Protein AF-A0A9W4TJZ9-F1 (afdb_monomer)

Solvent-accessible surface area (backbone atoms only — not comparable to full-atom values): 12471 Å² total; per-residue (Å²): 122,59,55,101,85,49,94,61,83,73,47,66,68,61,50,52,51,58,52,58,77,46,53,92,57,52,42,80,52,92,72,89,69,96,65,65,91,62,46,38,45,30,31,36,60,84,89,48,62,60,32,43,39,39,34,17,30,57,87,72,64,68,58,58,44,27,40,37,34,32,37,61,45,77,59,96,89,40,72,31,30,27,55,78,43,77,49,54,36,78,96,40,62,87,70,52,51,69,60,51,54,53,51,48,42,53,73,74,68,52,37,34,29,51,46,67,65,57,66,49,68,76,55,51,62,48,61,72,40,40,56,77,77,38,70,92,42,43,54,29,38,33,28,75,81,82,62,52,70,45,72,50,75,94,60,66,62,64,81,56,39,39,38,65,78,49,70,70,64,72,72,46,53,73,68,57,48,48,51,51,44,52,50,36,38,75,70,65,67,40,52,70,70,51,41,56,49,48,64,78,37,55,92,56,58,45,68,26,56,47,43,32,46,33,44,85

Structure (mmCIF, N/CA/C/O backbone):
data_AF-A0A9W4TJZ9-F1
#
_entry.id   AF-A0A9W4TJZ9-F1
#
loop_
_atom_site.group_PDB
_atom_site.id
_atom_site.type_symbol
_atom_site.label_atom_id
_atom_site.label_alt_id
_atom_site.label_comp_id
_atom_site.label_asym_id
_atom_site.label_entity_id
_atom_site.label_seq_id
_atom_site.pdbx_PDB_ins_code
_atom_site.Cartn_x
_atom_site.Cartn_y
_atom_site.Cartn_z
_atom_site.occupancy
_atom_site.B_iso_or_equiv
_atom_site.auth_seq_id
_atom_site.auth_comp_id
_atom_site.auth_asym_id
_atom_site.auth_atom_id
_atom_site.pdbx_PDB_model_num
ATOM 1 N N . MET A 1 1 ? 7.667 -2.080 7.116 1.00 29.62 1 MET A N 1
ATOM 2 C CA . MET A 1 1 ? 7.520 -1.660 8.528 1.00 29.62 1 MET A CA 1
ATOM 3 C C . MET A 1 1 ? 6.338 -2.443 9.058 1.00 29.62 1 MET A C 1
ATOM 5 O O . MET A 1 1 ? 5.301 -2.334 8.419 1.00 29.62 1 MET A O 1
ATOM 9 N N . PRO A 1 2 ? 6.507 -3.309 10.068 1.00 28.19 2 PRO A N 1
ATOM 10 C CA . PRO A 1 2 ? 5.465 -4.258 10.416 1.00 28.19 2 PRO A CA 1
ATOM 11 C C . PRO A 1 2 ? 4.399 -3.629 11.313 1.00 28.19 2 PRO A C 1
ATOM 13 O O . PRO A 1 2 ? 4.608 -2.597 11.953 1.00 28.19 2 PRO A O 1
ATOM 16 N N . ASN A 1 3 ? 3.251 -4.292 11.311 1.00 29.27 3 ASN A N 1
ATOM 17 C CA . ASN A 1 3 ? 2.106 -4.072 12.185 1.00 29.27 3 ASN A CA 1
ATOM 18 C C . ASN A 1 3 ? 2.490 -4.274 13.647 1.00 29.27 3 ASN A C 1
ATOM 20 O O . ASN A 1 3 ? 3.533 -4.861 13.929 1.00 29.27 3 ASN A O 1
ATOM 24 N N . LEU A 1 4 ? 1.563 -3.945 14.555 1.00 34.47 4 LEU A N 1
ATOM 25 C CA . LEU A 1 4 ? 1.613 -4.449 15.930 1.00 34.47 4 LEU A CA 1
ATOM 26 C C . LEU A 1 4 ? 1.879 -5.971 15.980 1.00 34.47 4 LEU A C 1
ATOM 28 O O . LEU A 1 4 ? 2.619 -6.401 16.852 1.00 34.47 4 LEU A O 1
ATOM 32 N N . PHE A 1 5 ? 1.397 -6.749 14.995 1.00 38.94 5 PHE A N 1
ATOM 33 C CA . PHE A 1 5 ? 1.784 -8.151 14.785 1.00 38.94 5 PHE A CA 1
ATOM 34 C C . PHE A 1 5 ? 1.842 -8.539 13.289 1.00 38.94 5 PHE A C 1
ATOM 36 O O . PHE A 1 5 ? 0.899 -9.115 12.743 1.00 38.94 5 PHE A O 1
ATOM 43 N N . SER A 1 6 ? 2.942 -8.234 12.588 1.00 38.44 6 SER A N 1
ATOM 44 C CA . SER A 1 6 ? 3.270 -8.900 11.310 1.00 38.44 6 SER A CA 1
ATOM 45 C C . SER A 1 6 ? 4.753 -9.282 11.233 1.00 38.44 6 SER A C 1
ATOM 47 O O . SER A 1 6 ? 5.600 -8.476 11.620 1.00 38.44 6 SER A O 1
ATOM 49 N N . PRO A 1 7 ? 5.091 -10.512 10.793 1.00 36.72 7 PRO A N 1
ATOM 50 C CA . PRO A 1 7 ? 6.274 -11.225 11.279 1.00 36.72 7 PRO A CA 1
ATOM 51 C C . PRO A 1 7 ? 7.557 -10.944 10.497 1.00 36.72 7 PRO A C 1
ATOM 53 O O . PRO A 1 7 ? 8.628 -11.377 10.915 1.00 36.72 7 PRO A O 1
ATOM 56 N N . GLU A 1 8 ? 7.505 -10.238 9.369 1.00 48.81 8 GLU A N 1
ATOM 57 C CA . GLU A 1 8 ? 8.676 -10.131 8.502 1.00 48.81 8 GLU A CA 1
ATOM 58 C C . GLU A 1 8 ? 9.251 -8.717 8.490 1.00 48.81 8 GLU A C 1
ATOM 60 O O . GLU A 1 8 ? 8.644 -7.750 8.019 1.00 48.81 8 GLU A O 1
ATOM 65 N N . LYS A 1 9 ? 10.489 -8.593 8.986 1.00 55.34 9 LYS A N 1
ATOM 66 C CA . LYS A 1 9 ? 11.328 -7.423 8.720 1.00 55.34 9 LYS A CA 1
ATOM 67 C C . LYS A 1 9 ? 11.434 -7.263 7.207 1.00 55.34 9 LYS A C 1
ATOM 69 O O . LYS A 1 9 ? 12.174 -7.990 6.550 1.00 55.34 9 LYS A O 1
ATOM 74 N N . PHE A 1 10 ? 10.706 -6.291 6.664 1.00 68.31 10 PHE A N 1
ATOM 75 C CA . PHE A 1 10 ? 10.817 -5.914 5.262 1.00 68.31 10 PHE A CA 1
ATOM 76 C C . PHE A 1 10 ? 12.275 -5.572 4.928 1.00 68.31 10 PHE A C 1
ATOM 78 O O . PHE A 1 10 ? 12.796 -4.535 5.344 1.00 68.31 10 PHE A O 1
ATOM 85 N N . SER A 1 11 ? 12.930 -6.458 4.182 1.00 80.94 11 SER A N 1
ATOM 86 C CA . SER A 1 11 ? 14.286 -6.266 3.686 1.00 80.94 11 SER A CA 1
ATOM 87 C C . SER A 1 11 ? 14.218 -5.682 2.281 1.00 80.94 11 SER A C 1
ATOM 89 O O . SER A 1 11 ? 13.863 -6.375 1.327 1.00 80.94 11 SER A O 1
ATOM 91 N N . VAL A 1 12 ? 14.580 -4.401 2.149 1.00 81.50 12 VAL A N 1
ATOM 92 C CA . VAL A 1 12 ? 14.678 -3.717 0.846 1.00 81.50 12 VAL A CA 1
ATOM 93 C C . VAL A 1 12 ? 15.623 -4.473 -0.087 1.00 81.50 12 VAL A C 1
ATOM 95 O O . VAL A 1 12 ? 15.327 -4.634 -1.266 1.00 81.50 12 VAL A O 1
ATOM 98 N N . TYR A 1 13 ? 16.737 -4.972 0.457 1.00 85.69 13 TYR A N 1
ATOM 99 C CA . TYR A 1 13 ? 17.709 -5.754 -0.297 1.00 85.69 13 TYR A CA 1
ATOM 100 C C . TYR A 1 13 ? 17.079 -7.034 -0.858 1.00 85.69 13 TYR A C 1
ATOM 102 O O . TYR A 1 13 ? 17.093 -7.242 -2.066 1.00 85.69 13 TYR A O 1
ATOM 110 N N . THR A 1 14 ? 16.448 -7.841 0.000 1.00 88.38 14 THR A N 1
ATOM 111 C CA . THR A 1 14 ? 15.799 -9.097 -0.410 1.00 88.38 14 THR A CA 1
ATOM 112 C C . THR A 1 14 ? 14.679 -8.847 -1.416 1.00 88.38 14 THR A C 1
ATOM 114 O O . THR A 1 14 ? 14.531 -9.604 -2.368 1.00 88.38 14 THR A O 1
ATOM 117 N N . PHE A 1 15 ? 13.917 -7.763 -1.250 1.00 90.06 15 PHE A N 1
ATOM 118 C CA . PHE A 1 15 ? 12.880 -7.396 -2.207 1.00 90.06 15 PHE A CA 1
ATOM 119 C C . PHE A 1 15 ? 13.460 -7.010 -3.576 1.00 90.06 15 PHE A C 1
ATOM 121 O O . PHE A 1 15 ? 12.939 -7.427 -4.602 1.00 90.06 15 PHE A O 1
ATOM 128 N N . PHE A 1 16 ? 14.564 -6.268 -3.629 1.00 91.12 16 PHE A N 1
ATOM 129 C CA . PHE A 1 16 ? 15.212 -5.971 -4.907 1.00 91.12 16 PHE A CA 1
ATOM 130 C C . PHE A 1 16 ? 15.869 -7.194 -5.558 1.00 91.12 16 PHE A C 1
ATOM 132 O O . PHE A 1 16 ? 15.877 -7.270 -6.784 1.00 91.12 16 PHE A O 1
ATOM 139 N N . GLU A 1 17 ? 16.360 -8.167 -4.788 1.00 92.25 17 GLU A N 1
ATOM 140 C CA . GLU A 1 17 ? 16.784 -9.463 -5.342 1.00 92.25 17 GLU A CA 1
ATOM 141 C C . GLU A 1 17 ? 15.602 -10.244 -5.941 1.00 92.25 17 GLU A C 1
ATOM 143 O O . GLU A 1 17 ? 15.722 -10.789 -7.035 1.00 92.25 17 GLU A O 1
ATOM 148 N N . GLU A 1 18 ? 14.430 -10.227 -5.294 1.00 93.06 18 GLU A N 1
ATOM 149 C CA . GLU A 1 18 ? 13.185 -10.806 -5.832 1.00 93.06 18 GLU A CA 1
ATOM 150 C C . GLU A 1 18 ? 12.801 -10.173 -7.185 1.00 93.06 18 GLU A C 1
ATOM 152 O O . GLU A 1 18 ? 12.455 -10.885 -8.131 1.00 93.06 18 GLU A O 1
ATOM 157 N N . ILE A 1 19 ? 12.924 -8.846 -7.318 1.00 93.50 19 ILE A N 1
ATOM 158 C CA . ILE A 1 19 ? 12.687 -8.136 -8.587 1.00 93.50 19 ILE A CA 1
ATOM 159 C C . ILE A 1 19 ? 13.705 -8.558 -9.654 1.00 93.50 19 ILE A C 1
ATOM 161 O O . ILE A 1 19 ? 13.317 -8.886 -10.774 1.00 93.50 19 ILE A O 1
ATOM 165 N N . ARG A 1 20 ? 15.000 -8.606 -9.311 1.00 92.75 20 ARG A N 1
ATOM 166 C CA . ARG A 1 20 ? 16.073 -9.022 -10.235 1.00 92.75 20 ARG A CA 1
ATOM 167 C C . ARG A 1 20 ? 15.915 -10.466 -10.705 1.00 92.75 20 ARG A C 1
ATOM 169 O O . ARG A 1 20 ? 16.228 -10.764 -11.853 1.00 92.75 20 ARG A O 1
ATOM 176 N N . ALA A 1 21 ? 15.403 -11.354 -9.857 1.00 92.56 21 ALA A N 1
ATOM 177 C CA . ALA A 1 21 ? 15.115 -12.735 -10.239 1.00 92.56 21 ALA A CA 1
ATOM 178 C C . ALA A 1 21 ? 14.027 -12.840 -11.327 1.00 92.56 21 ALA A C 1
ATOM 180 O O . ALA A 1 21 ? 13.989 -13.830 -12.053 1.00 92.56 21 ALA A O 1
ATOM 181 N N . ASN A 1 22 ? 13.177 -11.816 -11.471 1.00 91.25 22 ASN A N 1
ATOM 182 C CA . ASN A 1 22 ? 12.133 -11.723 -12.494 1.00 91.25 22 ASN A CA 1
ATOM 183 C C . ASN A 1 22 ? 12.508 -10.773 -13.650 1.00 91.25 22 ASN A C 1
ATOM 185 O O . ASN A 1 22 ? 11.641 -10.396 -14.435 1.00 91.25 22 ASN A O 1
ATOM 189 N N . GLU A 1 23 ? 13.781 -10.376 -13.780 1.00 91.12 23 GLU A N 1
ATOM 190 C CA . GLU A 1 23 ? 14.228 -9.347 -14.734 1.00 91.12 23 GLU A CA 1
ATOM 191 C C . GLU A 1 23 ? 13.804 -9.634 -16.184 1.00 91.12 23 GLU A C 1
ATOM 193 O O . GLU A 1 23 ? 13.413 -8.728 -16.915 1.00 91.12 23 GLU A O 1
ATOM 198 N N . ASN A 1 24 ? 13.832 -10.903 -16.591 1.00 91.62 24 ASN A N 1
ATOM 199 C CA . ASN A 1 24 ? 13.470 -11.352 -17.936 1.00 91.62 24 ASN A CA 1
ATOM 200 C C . ASN A 1 24 ? 11.969 -11.257 -18.256 1.00 91.62 24 ASN A C 1
ATOM 202 O O . ASN A 1 24 ? 11.603 -11.383 -19.421 1.00 91.62 24 ASN A O 1
ATOM 206 N N . LYS A 1 25 ? 11.112 -11.065 -17.249 1.00 93.8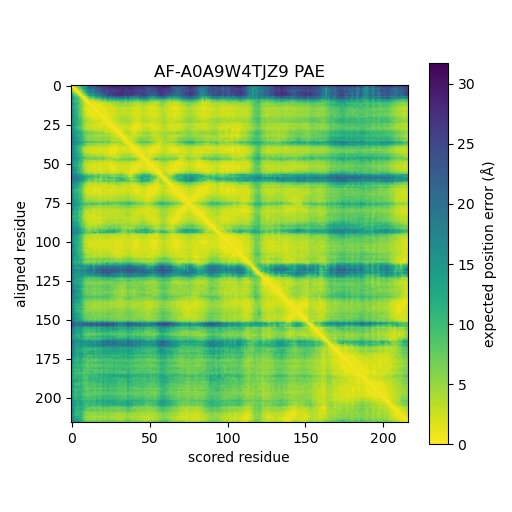8 25 LYS A N 1
ATOM 207 C CA . LYS A 1 25 ? 9.659 -10.927 -17.418 1.00 93.88 25 LYS A CA 1
ATOM 208 C C . LYS A 1 25 ? 9.211 -9.477 -17.587 1.00 93.88 25 LYS A C 1
ATOM 210 O O . LYS A 1 25 ? 8.051 -9.237 -17.902 1.00 93.88 25 LYS A O 1
ATOM 215 N N . PHE A 1 26 ? 10.094 -8.510 -17.335 1.00 94.88 26 PHE A N 1
ATOM 216 C CA . PHE A 1 26 ? 9.720 -7.104 -17.383 1.00 94.88 26 PHE A CA 1
ATOM 217 C C . PHE A 1 26 ? 9.587 -6.596 -18.814 1.00 94.88 26 PHE A C 1
ATOM 219 O O . PHE A 1 26 ? 10.504 -6.691 -19.630 1.00 94.88 26 PHE A O 1
ATOM 226 N N . ILE A 1 27 ? 8.455 -5.955 -19.071 1.00 94.62 27 ILE A N 1
ATOM 227 C CA . ILE A 1 27 ? 8.125 -5.271 -20.310 1.00 94.62 27 ILE A CA 1
ATOM 228 C C . ILE A 1 27 ? 8.229 -3.772 -20.042 1.00 94.62 27 ILE A C 1
ATOM 230 O O . ILE A 1 27 ? 7.708 -3.260 -19.049 1.00 94.62 27 ILE A O 1
ATOM 234 N N . LYS A 1 28 ? 8.948 -3.056 -20.913 1.00 94.69 28 LYS A N 1
ATOM 235 C CA . LYS A 1 28 ? 9.031 -1.595 -20.842 1.00 94.69 28 LYS A CA 1
ATOM 236 C C . LYS A 1 28 ? 7.679 -0.995 -21.216 1.00 94.69 28 LYS A C 1
ATOM 238 O O . LYS A 1 28 ? 7.145 -1.296 -22.280 1.00 94.69 28 LYS A O 1
ATOM 243 N N . TYR A 1 29 ? 7.180 -0.102 -20.372 1.00 95.25 29 TYR A N 1
ATOM 244 C CA . TYR A 1 29 ? 5.928 0.600 -20.587 1.00 95.25 29 TYR A CA 1
ATOM 245 C C . TYR A 1 29 ? 6.151 1.963 -21.240 1.00 95.25 29 TYR A C 1
ATOM 247 O O . TYR A 1 29 ? 7.024 2.735 -20.829 1.00 95.25 29 TYR A O 1
ATOM 255 N N . ASN A 1 30 ? 5.326 2.275 -22.237 1.00 93.31 30 ASN A N 1
ATOM 256 C CA . ASN A 1 30 ? 5.312 3.578 -22.893 1.00 93.31 30 ASN A CA 1
ATOM 257 C C . ASN A 1 30 ? 4.326 4.497 -22.165 1.00 93.31 30 ASN A C 1
ATOM 259 O O . ASN A 1 30 ? 3.161 4.600 -22.537 1.00 93.31 30 ASN A O 1
ATOM 263 N N . SER A 1 31 ? 4.820 5.121 -21.099 1.00 92.44 31 SER A N 1
ATOM 264 C CA . SER A 1 31 ? 4.039 5.983 -20.210 1.00 92.44 31 SER A CA 1
ATOM 265 C C . SER A 1 31 ? 3.723 7.347 -20.825 1.00 92.44 31 SER A C 1
ATOM 267 O O . SER A 1 31 ? 4.531 7.906 -21.569 1.00 92.44 31 SER A O 1
ATOM 269 N N . GLN A 1 32 ? 2.563 7.895 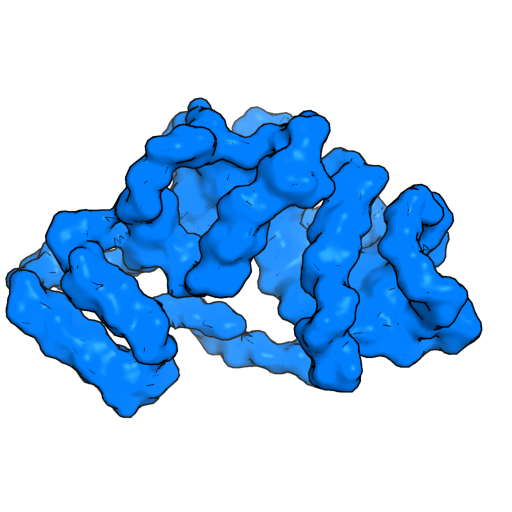-20.469 1.00 91.25 32 GLN A N 1
ATOM 270 C CA . GLN A 1 32 ? 2.178 9.296 -20.649 1.00 91.25 32 GLN A CA 1
ATOM 271 C C . GLN A 1 32 ? 2.482 10.139 -19.400 1.00 91.25 32 GLN A C 1
ATOM 273 O O . GLN A 1 32 ? 2.336 11.362 -19.434 1.00 91.25 32 GLN A O 1
ATOM 278 N N . LEU A 1 33 ? 2.904 9.516 -18.295 1.00 89.25 33 LEU A N 1
ATOM 279 C CA . LEU A 1 33 ? 3.319 10.221 -17.088 1.00 89.25 33 LEU A CA 1
ATOM 280 C C . LEU A 1 33 ? 4.575 11.049 -17.351 1.00 89.25 33 LEU A C 1
ATOM 282 O O . LEU A 1 33 ? 5.507 10.632 -18.040 1.00 89.25 33 LEU A O 1
ATOM 286 N N . GLU A 1 34 ? 4.636 12.207 -16.703 1.00 88.56 34 GLU A N 1
ATOM 287 C CA . GLU A 1 34 ? 5.863 12.987 -16.620 1.00 88.56 34 GLU A CA 1
ATOM 288 C C . GLU A 1 34 ? 6.888 12.226 -15.761 1.00 88.56 34 GLU A C 1
ATOM 290 O O . GLU A 1 34 ? 6.768 12.148 -14.533 1.00 88.56 34 GLU A O 1
ATOM 295 N N . ILE A 1 35 ? 7.882 11.630 -16.423 1.00 88.94 35 ILE A N 1
ATOM 296 C CA . ILE A 1 35 ? 8.993 10.909 -15.796 1.00 88.94 35 ILE A CA 1
ATOM 297 C C . ILE A 1 35 ? 10.331 11.567 -16.152 1.00 88.94 35 ILE A C 1
ATOM 299 O O . ILE A 1 35 ? 10.460 12.135 -17.238 1.00 88.94 35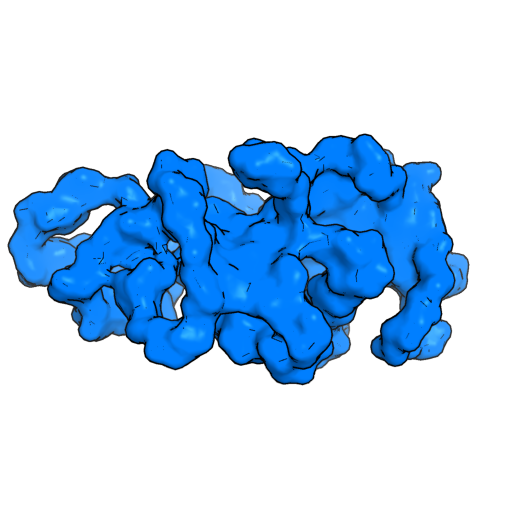 ILE A O 1
ATOM 303 N N . PRO A 1 36 ? 11.349 11.492 -15.273 1.00 85.62 36 PRO A N 1
ATOM 304 C CA . PRO A 1 36 ? 12.697 11.933 -15.617 1.00 85.62 36 PRO A CA 1
ATOM 305 C C . PRO A 1 36 ? 13.207 11.292 -16.920 1.00 85.62 36 PRO A C 1
ATOM 307 O O . PRO A 1 36 ? 12.989 10.108 -17.173 1.00 85.62 36 PRO A O 1
ATOM 310 N N . ASN A 1 37 ? 13.914 12.067 -17.748 1.00 82.62 37 ASN A N 1
ATOM 311 C CA . ASN A 1 37 ? 14.353 11.629 -19.083 1.00 82.62 37 ASN A CA 1
ATOM 312 C C . ASN A 1 37 ? 15.261 10.385 -19.067 1.00 82.62 37 ASN A C 1
ATOM 314 O O . ASN A 1 37 ? 15.356 9.666 -20.061 1.00 82.62 37 ASN A O 1
ATOM 318 N N . ASP A 1 38 ? 15.955 10.148 -17.958 1.00 87.94 38 ASP A N 1
ATOM 319 C CA . ASP A 1 38 ? 16.881 9.040 -17.746 1.00 87.94 38 ASP A CA 1
ATOM 320 C C . ASP A 1 38 ? 16.208 7.778 -17.190 1.00 87.94 38 ASP A C 1
ATOM 322 O O . ASP A 1 38 ? 16.881 6.763 -17.022 1.00 87.94 38 ASP A O 1
ATOM 326 N N . VAL A 1 39 ? 14.893 7.784 -16.942 1.00 91.19 39 VAL A N 1
ATOM 327 C CA . VAL A 1 39 ? 14.179 6.623 -16.390 1.00 91.19 39 VAL A CA 1
ATOM 328 C C . VAL A 1 39 ? 13.156 6.036 -17.352 1.00 91.19 39 VAL A C 1
ATOM 330 O O . VAL A 1 39 ? 12.748 6.619 -18.354 1.00 91.19 39 VAL A O 1
ATOM 333 N N . SER A 1 40 ? 12.760 4.804 -17.073 1.00 94.38 40 SER A N 1
ATOM 334 C CA . SER A 1 40 ? 11.681 4.110 -17.760 1.00 94.38 40 SER A CA 1
ATOM 335 C C . SER A 1 40 ? 10.874 3.297 -16.754 1.00 94.38 40 SER A C 1
ATOM 337 O O . SER A 1 40 ? 11.399 2.852 -15.727 1.00 94.38 40 SER A O 1
ATOM 339 N N . LEU A 1 41 ? 9.587 3.137 -17.052 1.00 96.19 41 LEU A N 1
ATOM 340 C CA . LEU A 1 41 ? 8.662 2.323 -16.274 1.00 96.19 41 LEU A CA 1
ATOM 341 C C . LEU A 1 41 ? 8.595 0.926 -16.884 1.00 96.19 41 LEU A C 1
ATOM 343 O O . LEU A 1 41 ? 8.631 0.776 -18.107 1.00 96.19 41 LEU A O 1
ATOM 347 N N . TYR A 1 42 ? 8.518 -0.091 -16.037 1.00 96.50 42 TYR A N 1
ATOM 348 C CA . TYR A 1 42 ? 8.439 -1.483 -16.462 1.00 96.50 42 TYR A CA 1
ATOM 349 C C . TYR A 1 42 ? 7.431 -2.237 -15.602 1.00 96.50 42 TYR A C 1
ATOM 351 O O . TYR A 1 42 ? 7.377 -2.013 -14.391 1.00 96.50 42 TYR A O 1
ATOM 359 N N . HIS A 1 43 ? 6.702 -3.169 -16.206 1.00 96.69 43 HIS A N 1
ATOM 360 C CA . HIS A 1 43 ? 5.785 -4.073 -15.513 1.00 96.69 43 HIS A CA 1
ATOM 361 C C . HIS A 1 43 ? 6.013 -5.527 -15.949 1.00 96.69 43 HIS A C 1
ATOM 363 O O . HIS A 1 43 ? 6.563 -5.771 -17.022 1.00 96.69 43 HIS A O 1
ATOM 369 N N . THR A 1 44 ? 5.618 -6.492 -15.123 1.00 96.25 44 THR A N 1
ATOM 370 C CA . THR A 1 44 ? 5.416 -7.887 -15.559 1.00 96.25 44 THR A CA 1
ATOM 371 C C . THR A 1 44 ? 4.037 -8.052 -16.196 1.00 96.25 44 THR A C 1
ATOM 373 O O . THR A 1 44 ? 3.298 -7.075 -16.308 1.00 96.25 44 THR A O 1
ATOM 376 N N . ASP A 1 45 ? 3.692 -9.258 -16.641 1.00 93.12 45 ASP A N 1
ATOM 377 C CA . ASP A 1 45 ? 2.368 -9.546 -17.199 1.00 93.12 45 ASP A CA 1
ATOM 378 C C . ASP A 1 45 ? 1.243 -9.050 -16.269 1.00 93.12 45 ASP A C 1
ATOM 380 O O . ASP A 1 45 ? 1.313 -9.235 -15.053 1.00 93.12 45 ASP A O 1
ATOM 384 N N . LEU A 1 46 ? 0.261 -8.355 -16.847 1.00 91.94 46 LEU A N 1
ATOM 385 C CA . LEU A 1 46 ? -0.855 -7.743 -16.123 1.00 91.94 46 LEU A CA 1
ATOM 386 C C . LEU A 1 46 ? -2.010 -8.726 -15.898 1.00 91.94 46 LEU A C 1
ATOM 388 O O . LEU A 1 46 ? -2.897 -8.432 -15.101 1.00 91.94 46 LEU A O 1
ATOM 392 N N . ASP A 1 47 ? -1.988 -9.871 -16.583 1.00 88.31 47 ASP A N 1
ATOM 393 C CA . ASP A 1 47 ? -2.974 -10.941 -16.423 1.00 88.31 47 ASP A CA 1
ATOM 394 C C . ASP A 1 47 ? -2.584 -11.937 -15.306 1.00 88.31 47 ASP A C 1
ATOM 396 O O . ASP A 1 47 ? -3.338 -12.861 -14.999 1.00 88.31 47 ASP A O 1
ATOM 400 N N . GLU A 1 48 ? -1.412 -11.767 -14.679 1.00 88.75 48 GLU A N 1
ATOM 401 C CA . GLU A 1 48 ? -0.965 -12.587 -13.549 1.00 88.75 48 GLU A CA 1
ATOM 402 C C . GLU A 1 48 ? -1.567 -12.119 -12.209 1.00 88.75 48 GLU A C 1
ATOM 404 O O . GLU A 1 48 ? -1.731 -10.929 -11.942 1.00 88.75 48 GLU A O 1
ATOM 409 N N . ASP A 1 49 ? -1.784 -13.068 -11.289 1.00 91.62 49 ASP A N 1
ATOM 410 C CA . ASP A 1 49 ? -2.206 -12.771 -9.910 1.00 91.62 49 ASP A CA 1
ATOM 411 C C . ASP A 1 49 ? -1.181 -11.928 -9.135 1.00 91.62 49 ASP A C 1
ATOM 413 O O . ASP A 1 49 ? -1.503 -11.347 -8.098 1.00 91.62 49 ASP A O 1
ATOM 417 N N . VAL A 1 50 ? 0.070 -11.879 -9.593 1.00 94.81 50 VAL A N 1
ATOM 418 C CA . VAL A 1 50 ? 1.133 -11.088 -8.976 1.00 94.81 50 VAL A CA 1
ATOM 419 C C . VAL A 1 50 ? 1.812 -10.242 -10.038 1.00 94.81 50 VAL A C 1
ATOM 421 O O . VAL A 1 50 ? 2.478 -10.764 -10.925 1.00 94.81 50 VAL A O 1
ATOM 424 N N . ILE A 1 51 ? 1.721 -8.924 -9.880 1.00 95.38 51 ILE A N 1
ATOM 425 C CA . ILE A 1 51 ? 2.339 -7.960 -10.789 1.00 95.38 51 ILE A CA 1
ATOM 426 C C . ILE A 1 51 ? 3.505 -7.286 -10.078 1.00 95.38 51 ILE A C 1
ATOM 428 O O . ILE A 1 51 ? 3.393 -6.824 -8.938 1.00 95.38 51 ILE A O 1
ATOM 432 N N . TYR A 1 52 ? 4.632 -7.178 -10.770 1.00 96.19 52 TYR A N 1
ATOM 433 C CA . TYR A 1 52 ? 5.751 -6.358 -10.337 1.00 96.19 52 TYR A CA 1
ATOM 434 C C . TYR A 1 52 ? 5.855 -5.128 -11.223 1.00 96.19 52 TYR A C 1
ATOM 436 O O . TYR A 1 52 ? 5.842 -5.226 -12.447 1.00 96.19 52 TYR A O 1
ATOM 444 N N . LEU A 1 53 ? 6.024 -3.971 -10.594 1.00 96.44 53 LEU A N 1
ATOM 445 C CA . LEU A 1 53 ? 6.340 -2.712 -11.253 1.00 96.44 53 LEU A CA 1
ATOM 446 C C . LEU A 1 53 ? 7.740 -2.277 -10.837 1.00 96.44 53 LEU A C 1
ATOM 448 O O . LEU A 1 53 ? 8.114 -2.407 -9.668 1.00 96.44 53 LEU A O 1
ATOM 452 N N . LYS A 1 54 ? 8.508 -1.704 -11.759 1.00 96.25 54 LYS A N 1
ATOM 453 C CA . LYS A 1 54 ? 9.777 -1.051 -11.426 1.00 96.25 54 LYS A CA 1
ATOM 454 C C . LYS A 1 54 ? 10.000 0.222 -12.227 1.00 96.25 54 LYS A C 1
ATOM 456 O O . LYS A 1 54 ? 9.557 0.361 -13.364 1.00 96.25 54 LYS A O 1
ATOM 461 N N . ILE A 1 55 ? 10.750 1.129 -11.614 1.00 95.25 55 ILE A N 1
ATOM 462 C CA . ILE A 1 55 ? 11.318 2.319 -12.244 1.00 95.25 55 ILE A CA 1
ATOM 463 C C . ILE A 1 55 ? 12.818 2.097 -12.295 1.00 95.25 55 ILE A C 1
ATOM 465 O O . ILE A 1 55 ? 13.437 1.868 -11.254 1.00 95.25 55 ILE A O 1
ATOM 469 N N . ALA A 1 56 ? 13.403 2.143 -13.484 1.00 94.31 56 ALA A N 1
ATOM 470 C CA . ALA A 1 56 ? 14.830 1.912 -13.663 1.00 94.31 56 ALA A CA 1
ATOM 471 C C . ALA A 1 56 ? 15.418 2.831 -14.732 1.00 94.31 56 ALA A C 1
ATOM 473 O O . ALA A 1 56 ? 14.687 3.377 -15.562 1.00 94.31 56 ALA A O 1
ATOM 474 N N . HIS A 1 57 ? 16.740 2.988 -14.715 1.00 91.38 57 HIS A N 1
ATOM 475 C CA . HIS A 1 57 ? 17.455 3.783 -15.707 1.00 91.38 57 HIS A CA 1
ATOM 476 C C . HIS A 1 57 ? 17.201 3.253 -17.129 1.00 91.38 57 HIS A C 1
ATOM 478 O O . HIS A 1 57 ? 17.372 2.064 -17.403 1.00 91.38 57 HIS A O 1
ATOM 484 N N . ASN A 1 58 ? 16.844 4.142 -18.053 1.00 82.12 58 ASN A N 1
ATOM 485 C CA . ASN A 1 58 ? 16.342 3.823 -19.393 1.00 82.12 58 ASN A CA 1
ATOM 486 C C . ASN A 1 58 ? 17.329 3.026 -20.276 1.00 82.12 58 ASN A C 1
ATOM 488 O O . ASN A 1 58 ? 16.891 2.190 -21.063 1.00 82.12 58 ASN A O 1
ATOM 492 N N . ILE A 1 59 ? 18.641 3.272 -20.146 1.00 77.00 59 ILE A N 1
ATOM 493 C CA . ILE A 1 59 ? 19.697 2.593 -20.922 1.00 77.00 59 ILE A CA 1
ATOM 494 C C . ILE A 1 59 ? 19.986 1.189 -20.384 1.00 77.00 59 ILE A C 1
ATOM 496 O O . ILE A 1 59 ? 20.124 0.248 -21.159 1.00 77.00 59 ILE A O 1
ATOM 500 N N . THR A 1 60 ? 20.139 1.039 -19.065 1.00 76.12 60 THR A N 1
ATOM 501 C CA . THR A 1 60 ? 20.625 -0.221 -18.488 1.00 76.12 60 THR A CA 1
ATOM 502 C C . THR A 1 60 ? 19.495 -1.137 -18.043 1.00 76.12 60 THR A C 1
ATOM 504 O O . THR A 1 60 ? 19.721 -2.339 -17.955 1.00 76.12 60 THR A O 1
ATOM 507 N N . GLY A 1 61 ? 18.323 -0.594 -17.685 1.00 72.75 61 GLY A N 1
ATOM 508 C CA . GLY A 1 61 ? 17.207 -1.317 -17.057 1.00 72.75 61 GLY A CA 1
ATOM 509 C C . GLY A 1 61 ? 17.518 -1.907 -15.669 1.00 72.75 61 GLY A C 1
ATOM 510 O O . GLY A 1 61 ? 16.611 -2.390 -14.989 1.00 72.75 61 GLY A O 1
ATOM 511 N N . LYS A 1 62 ? 18.790 -1.845 -15.244 1.00 75.12 62 LYS A N 1
ATOM 512 C CA . LYS A 1 62 ? 19.360 -2.529 -14.075 1.00 75.12 62 LYS A CA 1
ATOM 513 C C . LYS A 1 62 ? 19.528 -1.624 -12.859 1.00 75.12 62 LYS A C 1
ATOM 515 O O . LYS A 1 62 ? 19.439 -2.119 -11.736 1.00 75.12 62 LYS A O 1
ATOM 520 N N . ASP A 1 63 ? 19.786 -0.328 -13.060 1.00 87.62 63 ASP A N 1
ATOM 521 C CA . ASP A 1 63 ? 19.798 0.624 -11.943 1.00 87.62 63 ASP A CA 1
ATOM 522 C C . ASP A 1 63 ? 18.353 0.937 -11.547 1.00 87.62 63 ASP A C 1
ATOM 524 O O . ASP A 1 63 ? 17.668 1.716 -12.210 1.00 87.62 63 ASP A O 1
ATOM 528 N N . MET A 1 64 ? 17.865 0.253 -10.511 1.00 91.38 64 MET A N 1
ATOM 529 C CA . MET A 1 64 ? 16.496 0.387 -10.027 1.00 91.38 64 MET A CA 1
ATOM 530 C C . MET A 1 64 ? 16.369 1.598 -9.111 1.00 91.38 64 MET A C 1
ATOM 532 O O . MET A 1 64 ? 17.045 1.711 -8.086 1.00 91.38 64 MET A O 1
ATOM 536 N N . HIS A 1 65 ? 15.438 2.480 -9.450 1.00 92.56 65 HIS A N 1
ATOM 537 C CA . HIS A 1 65 ? 15.098 3.645 -8.646 1.00 92.56 65 HIS A CA 1
ATOM 538 C C . HIS A 1 65 ? 14.058 3.275 -7.586 1.00 92.56 65 HIS A C 1
ATOM 540 O O . HIS A 1 65 ? 14.153 3.711 -6.437 1.00 92.56 65 HIS A O 1
ATOM 546 N N . GLY A 1 66 ? 13.107 2.412 -7.947 1.00 93.19 66 GLY A N 1
ATOM 547 C CA . GLY A 1 66 ? 12.138 1.827 -7.029 1.00 93.19 66 GLY A CA 1
ATOM 548 C C . GLY A 1 66 ? 11.348 0.692 -7.666 1.00 93.19 66 GLY A C 1
ATOM 549 O O . GLY A 1 66 ? 11.375 0.514 -8.884 1.00 93.19 66 GLY A O 1
ATOM 550 N N . ALA A 1 67 ? 10.657 -0.074 -6.831 1.00 94.75 67 ALA A N 1
ATOM 551 C CA . ALA A 1 67 ? 9.832 -1.197 -7.249 1.00 94.75 67 ALA A CA 1
ATOM 552 C C . ALA A 1 67 ? 8.595 -1.348 -6.360 1.00 94.75 67 ALA A C 1
ATOM 554 O O . ALA A 1 67 ? 8.591 -0.927 -5.198 1.00 94.75 67 ALA A O 1
ATOM 555 N N . MET A 1 68 ? 7.563 -1.974 -6.914 1.00 92.38 68 MET A N 1
ATOM 556 C CA . MET A 1 68 ? 6.304 -2.289 -6.251 1.00 92.38 68 MET A CA 1
ATOM 557 C C . MET A 1 68 ? 5.877 -3.713 -6.615 1.00 92.38 68 MET A C 1
ATOM 559 O O . MET A 1 68 ? 6.026 -4.128 -7.761 1.00 92.38 68 MET A O 1
ATOM 563 N N . LYS A 1 69 ? 5.359 -4.454 -5.636 1.00 92.25 69 LYS A N 1
ATOM 564 C CA . LYS A 1 69 ? 4.714 -5.755 -5.816 1.00 92.25 69 LYS A CA 1
ATOM 565 C C . LYS A 1 69 ? 3.236 -5.614 -5.496 1.00 92.25 69 LYS A C 1
ATOM 567 O O . LYS A 1 69 ? 2.892 -5.101 -4.430 1.00 92.25 69 LYS A O 1
ATOM 572 N N . LEU A 1 70 ? 2.409 -6.098 -6.405 1.00 91.69 70 LEU A N 1
ATOM 573 C CA . LEU A 1 70 ? 0.960 -6.093 -6.326 1.00 91.69 70 LEU A CA 1
ATOM 574 C C . LEU A 1 70 ? 0.454 -7.536 -6.330 1.00 91.69 70 LEU A C 1
ATOM 576 O O . LEU A 1 70 ? 0.983 -8.356 -7.078 1.00 91.69 70 LEU A O 1
ATOM 580 N N . SER A 1 71 ? -0.556 -7.840 -5.522 1.00 92.38 71 SER A N 1
ATOM 581 C CA . SER A 1 71 ? -1.273 -9.119 -5.547 1.00 92.38 71 SER A CA 1
ATOM 582 C C . SER A 1 71 ? -2.741 -8.879 -5.894 1.00 92.38 71 SER A C 1
ATOM 584 O O . SER A 1 71 ? -3.381 -7.988 -5.336 1.00 92.38 71 SER A O 1
ATOM 586 N N . ASN A 1 72 ? -3.282 -9.639 -6.838 1.00 93.44 72 ASN A N 1
ATOM 587 C CA . ASN A 1 72 ? -4.690 -9.562 -7.185 1.00 93.44 72 ASN A CA 1
ATOM 588 C C . ASN A 1 72 ? -5.535 -10.221 -6.088 1.00 93.44 72 ASN A C 1
ATOM 590 O O . ASN A 1 72 ? -5.219 -11.297 -5.575 1.00 93.44 72 ASN A O 1
ATOM 594 N N . THR A 1 73 ? -6.646 -9.588 -5.741 1.00 91.44 73 THR A N 1
ATOM 595 C CA . THR A 1 73 ? -7.660 -10.143 -4.856 1.00 91.44 73 THR A CA 1
ATOM 596 C C . THR A 1 73 ? -9.046 -9.849 -5.407 1.00 91.44 73 THR A C 1
ATOM 598 O O . THR A 1 73 ? -9.297 -8.784 -5.969 1.00 91.44 73 THR A O 1
ATOM 601 N N . ILE A 1 74 ? -9.974 -10.785 -5.221 1.00 91.06 74 ILE A N 1
ATOM 602 C CA . ILE A 1 74 ? -11.357 -10.627 -5.669 1.00 91.06 74 ILE A CA 1
ATOM 603 C C . ILE A 1 74 ? -12.256 -10.456 -4.452 1.00 91.06 74 ILE A C 1
ATOM 605 O O . ILE A 1 74 ? -12.353 -11.337 -3.597 1.00 91.06 74 ILE A O 1
ATOM 609 N N . ILE A 1 75 ? -12.968 -9.332 -4.395 1.00 89.31 75 ILE A N 1
ATOM 610 C CA . ILE A 1 75 ? -13.908 -9.009 -3.320 1.00 89.31 75 ILE A CA 1
ATOM 611 C C . ILE A 1 75 ? -15.264 -8.683 -3.943 1.00 89.31 75 ILE A C 1
ATOM 613 O O . ILE A 1 75 ? -15.424 -7.671 -4.616 1.00 89.31 75 ILE A O 1
ATOM 617 N N . ARG A 1 76 ? -16.260 -9.557 -3.727 1.00 86.12 76 ARG A N 1
ATOM 618 C CA . ARG A 1 76 ? -17.611 -9.453 -4.326 1.00 86.12 76 ARG A CA 1
ATOM 619 C C . ARG A 1 76 ? -17.592 -9.155 -5.834 1.00 86.12 76 ARG A C 1
ATOM 621 O O . ARG A 1 76 ? -18.299 -8.269 -6.305 1.00 86.12 76 ARG A O 1
ATOM 628 N N . ASN A 1 77 ? -16.811 -9.932 -6.581 1.00 85.69 77 ASN A N 1
ATOM 629 C CA . ASN A 1 77 ? -16.667 -9.828 -8.040 1.00 85.69 77 ASN A CA 1
ATOM 630 C C . ASN A 1 77 ? -15.989 -8.538 -8.539 1.00 85.69 77 ASN A C 1
ATOM 632 O O . ASN A 1 77 ? -16.017 -8.277 -9.737 1.00 85.69 77 ASN A O 1
ATOM 636 N N . ALA A 1 78 ? -15.381 -7.746 -7.654 1.00 89.81 78 ALA A N 1
ATOM 637 C CA . ALA A 1 78 ? -14.465 -6.677 -8.033 1.00 89.81 78 ALA A CA 1
ATOM 638 C C . ALA A 1 78 ? -13.022 -7.149 -7.819 1.00 89.81 78 ALA A C 1
ATOM 640 O O . ALA A 1 78 ? -12.707 -7.700 -6.760 1.00 89.81 78 ALA A O 1
ATOM 641 N N . SER A 1 79 ? -12.178 -6.955 -8.833 1.00 91.19 79 SER A N 1
ATOM 642 C CA . SER A 1 79 ? -10.739 -7.218 -8.758 1.00 91.19 79 SER A CA 1
ATOM 643 C C . SER A 1 79 ? -10.052 -6.004 -8.154 1.00 91.19 79 SER A C 1
ATOM 645 O O . SER A 1 79 ? -10.295 -4.882 -8.593 1.00 91.19 79 SER A O 1
ATOM 647 N N . TYR A 1 80 ? -9.191 -6.229 -7.172 1.00 91.31 80 TYR A N 1
ATOM 648 C CA . TYR A 1 80 ? -8.357 -5.195 -6.582 1.00 91.31 80 TYR A CA 1
ATOM 649 C C . TYR A 1 80 ? -6.922 -5.689 -6.493 1.00 91.31 80 TYR A C 1
ATOM 651 O O . TYR A 1 80 ? -6.677 -6.821 -6.086 1.00 91.31 80 TYR A O 1
ATOM 659 N N . TYR A 1 81 ? -5.970 -4.810 -6.777 1.00 91.44 81 TYR A N 1
ATOM 660 C CA . TYR A 1 81 ? -4.556 -5.081 -6.552 1.00 91.44 81 TYR A CA 1
ATOM 661 C C . TYR A 1 81 ? -4.111 -4.538 -5.192 1.00 91.44 81 TYR A C 1
ATOM 663 O O . TYR A 1 81 ? -4.181 -3.337 -4.935 1.00 91.44 81 TYR A O 1
ATOM 671 N N . ILE A 1 82 ? -3.653 -5.412 -4.300 1.00 88.56 82 ILE A N 1
ATOM 672 C CA . ILE A 1 82 ? -3.101 -5.039 -2.995 1.00 88.56 82 ILE A CA 1
ATOM 673 C C . ILE A 1 82 ? -1.616 -4.720 -3.151 1.00 88.56 82 ILE A C 1
ATOM 675 O O . ILE A 1 82 ? -0.861 -5.496 -3.733 1.00 88.56 82 ILE A O 1
ATOM 679 N N . VAL A 1 83 ? -1.171 -3.596 -2.588 1.00 85.81 83 VAL A N 1
ATOM 680 C CA . VAL A 1 83 ? 0.254 -3.230 -2.547 1.00 85.81 83 VAL A CA 1
ATOM 681 C C . VAL A 1 83 ? 0.966 -3.998 -1.431 1.00 85.81 83 VAL A C 1
ATOM 683 O O . VAL A 1 83 ? 0.993 -3.560 -0.286 1.00 85.81 83 VAL A O 1
ATOM 686 N N . GLU A 1 84 ? 1.573 -5.132 -1.774 1.00 82.81 84 GLU A N 1
ATOM 687 C CA . GLU A 1 84 ? 2.284 -6.015 -0.833 1.00 82.81 84 GLU A CA 1
ATOM 688 C C . GLU A 1 84 ? 3.634 -5.442 -0.393 1.00 82.81 84 GLU A C 1
ATOM 690 O O . GLU A 1 84 ? 4.032 -5.505 0.771 1.00 82.81 84 GLU A O 1
ATOM 695 N N . LYS A 1 85 ? 4.393 -4.909 -1.355 1.00 85.62 85 LYS A N 1
ATOM 696 C CA . LYS A 1 85 ? 5.736 -4.371 -1.123 1.00 85.62 85 LYS A CA 1
ATOM 697 C C . LYS A 1 85 ? 5.945 -3.141 -1.984 1.00 85.62 85 LYS A C 1
ATOM 699 O O . LYS A 1 85 ? 5.622 -3.139 -3.167 1.00 85.62 85 LYS A O 1
ATOM 704 N N . ILE A 1 86 ? 6.564 -2.117 -1.410 1.00 86.44 86 ILE A N 1
ATOM 705 C CA . ILE A 1 86 ? 7.049 -0.951 -2.143 1.00 86.44 86 ILE A CA 1
ATOM 706 C C . ILE A 1 86 ? 8.408 -0.542 -1.580 1.00 86.44 86 ILE A C 1
ATOM 708 O O . ILE A 1 86 ? 8.600 -0.469 -0.364 1.00 86.44 86 ILE A O 1
ATOM 712 N N . ALA A 1 87 ? 9.372 -0.286 -2.458 1.00 87.38 87 ALA A N 1
ATOM 713 C CA . ALA A 1 87 ? 10.689 0.199 -2.073 1.00 87.38 87 ALA A CA 1
ATOM 714 C C . ALA A 1 87 ? 11.210 1.243 -3.047 1.00 87.38 87 ALA A C 1
ATOM 716 O O . ALA A 1 87 ? 11.029 1.145 -4.258 1.00 87.38 87 ALA A O 1
ATOM 717 N N . THR A 1 88 ? 11.960 2.185 -2.489 1.00 88.00 88 THR A N 1
ATOM 718 C CA . THR A 1 88 ? 12.768 3.147 -3.231 1.00 88.00 88 THR A CA 1
ATOM 719 C C . THR A 1 88 ? 14.215 2.965 -2.805 1.00 88.00 88 THR A C 1
ATOM 721 O O . THR A 1 88 ? 14.499 2.891 -1.604 1.00 88.00 88 THR A O 1
ATOM 724 N N . THR A 1 89 ? 15.129 2.913 -3.770 1.00 87.38 89 THR A N 1
ATOM 725 C CA . THR A 1 89 ? 16.569 2.871 -3.499 1.00 87.38 89 THR A CA 1
ATOM 726 C C . THR A 1 89 ? 16.984 4.139 -2.756 1.00 87.38 89 THR A C 1
ATOM 728 O O . THR A 1 89 ? 16.481 5.228 -3.034 1.00 87.38 89 THR A O 1
ATOM 731 N N . GLU A 1 90 ? 17.899 4.017 -1.794 1.00 83.00 90 GLU A N 1
ATOM 732 C CA . GLU A 1 90 ? 18.251 5.104 -0.869 1.00 83.00 90 GLU A CA 1
ATOM 733 C C . GLU A 1 90 ? 18.665 6.398 -1.586 1.00 83.00 90 GLU A C 1
ATOM 735 O O . GLU A 1 90 ? 18.178 7.476 -1.239 1.00 83.00 90 GLU A O 1
ATOM 740 N N . LYS A 1 91 ? 19.444 6.265 -2.668 1.00 84.94 91 LYS A N 1
ATOM 741 C CA . LYS A 1 91 ? 19.861 7.358 -3.562 1.00 84.94 91 LYS A CA 1
ATOM 742 C C . LYS A 1 91 ? 18.691 8.209 -4.086 1.00 84.94 91 LYS A C 1
ATOM 744 O O . LYS A 1 91 ? 18.875 9.396 -4.332 1.00 84.94 91 LYS A O 1
ATOM 749 N N . TYR A 1 92 ? 17.491 7.638 -4.220 1.00 83.69 92 TYR A N 1
ATOM 750 C CA . TYR A 1 92 ? 16.330 8.277 -4.854 1.00 83.69 92 TYR A CA 1
ATOM 751 C C . TYR A 1 92 ? 15.141 8.502 -3.901 1.00 83.69 92 TYR A C 1
ATOM 753 O O . TYR A 1 92 ? 14.065 8.918 -4.334 1.00 83.69 92 TYR A O 1
ATOM 761 N N . ARG A 1 93 ? 15.302 8.274 -2.588 1.00 73.69 93 ARG A N 1
ATOM 762 C CA . ARG A 1 93 ? 14.198 8.277 -1.601 1.00 73.69 93 ARG A CA 1
ATOM 763 C C . ARG A 1 93 ? 13.414 9.602 -1.518 1.00 73.69 93 ARG A C 1
ATOM 765 O O . ARG A 1 93 ? 12.251 9.586 -1.130 1.00 73.69 93 ARG A O 1
ATOM 772 N N . LYS A 1 94 ? 14.003 10.734 -1.920 1.00 74.12 94 LYS A N 1
ATOM 773 C CA . LYS A 1 94 ? 13.353 12.064 -1.943 1.00 74.12 94 LYS A CA 1
ATOM 774 C C . LYS A 1 94 ? 12.804 12.484 -3.316 1.00 74.12 94 LYS A C 1
ATOM 776 O O . LYS A 1 94 ? 12.274 13.580 -3.437 1.00 74.12 94 LYS A O 1
ATOM 781 N N . GLY A 1 95 ? 12.901 11.630 -4.334 1.00 77.81 95 GLY A N 1
ATOM 782 C CA . GLY A 1 95 ? 12.513 11.954 -5.713 1.00 77.81 95 GLY A CA 1
ATOM 783 C C . GLY A 1 95 ? 11.043 11.701 -6.062 1.00 77.81 95 GLY A C 1
ATOM 784 O O . GLY A 1 95 ? 10.710 11.668 -7.237 1.00 77.81 95 GLY A O 1
ATOM 785 N N . GLY A 1 96 ? 10.169 11.432 -5.084 1.00 84.06 96 GLY A N 1
ATOM 786 C CA . GLY A 1 96 ? 8.758 11.121 -5.364 1.00 84.06 96 GLY A CA 1
ATOM 787 C C . GLY A 1 96 ? 8.522 9.769 -6.058 1.00 84.06 96 GLY A C 1
ATOM 788 O O . GLY A 1 96 ? 7.430 9.528 -6.559 1.00 84.06 96 GLY A O 1
ATOM 789 N N . ILE A 1 97 ? 9.514 8.868 -6.056 1.00 88.50 97 ILE A N 1
ATOM 790 C CA . ILE A 1 97 ? 9.463 7.555 -6.728 1.00 88.50 97 ILE A CA 1
ATOM 791 C C . ILE A 1 97 ? 8.266 6.707 -6.284 1.00 88.50 97 ILE A C 1
ATOM 793 O O . ILE A 1 97 ? 7.622 6.081 -7.117 1.00 88.50 97 ILE A O 1
ATOM 797 N N . ALA A 1 98 ? 7.932 6.713 -4.990 1.00 84.44 98 ALA A N 1
ATOM 798 C CA . ALA A 1 98 ? 6.765 5.989 -4.491 1.00 84.44 98 ALA A CA 1
ATOM 799 C C . ALA A 1 98 ? 5.469 6.527 -5.117 1.00 84.44 98 ALA A C 1
ATOM 801 O O . ALA A 1 98 ? 4.669 5.756 -5.632 1.00 84.44 98 ALA A O 1
ATOM 802 N N . THR A 1 99 ? 5.299 7.851 -5.148 1.00 86.06 99 THR A N 1
ATOM 803 C CA . THR A 1 99 ? 4.162 8.501 -5.812 1.00 86.06 99 THR A CA 1
ATOM 804 C C . THR A 1 99 ? 4.120 8.165 -7.300 1.00 86.06 99 THR A C 1
ATOM 806 O O . THR A 1 99 ? 3.043 7.915 -7.828 1.00 86.06 99 THR A O 1
ATOM 809 N N . LEU A 1 100 ? 5.273 8.120 -7.974 1.00 90.19 100 LEU A N 1
ATOM 810 C CA . LEU A 1 100 ? 5.344 7.748 -9.385 1.00 90.19 100 LEU A CA 1
ATOM 811 C C . LEU A 1 100 ? 4.943 6.282 -9.623 1.00 90.19 100 LEU A C 1
ATOM 813 O O . LEU A 1 100 ? 4.229 6.011 -10.579 1.00 90.19 100 LEU A O 1
ATOM 817 N N . LEU A 1 101 ? 5.312 5.357 -8.730 1.00 91.56 101 LEU A N 1
ATOM 818 C CA . LEU A 1 101 ? 4.833 3.971 -8.782 1.00 91.56 101 LEU A CA 1
ATOM 819 C C . LEU A 1 101 ? 3.306 3.896 -8.636 1.00 91.56 101 LEU A C 1
ATOM 821 O O . LEU A 1 101 ? 2.670 3.197 -9.411 1.00 91.56 101 LEU A O 1
ATOM 825 N N . TYR A 1 102 ? 2.697 4.657 -7.721 1.00 89.94 102 TYR A N 1
ATOM 826 C CA . TYR A 1 102 ? 1.231 4.719 -7.626 1.00 89.94 102 TYR A CA 1
ATOM 827 C C . TYR A 1 102 ? 0.580 5.328 -8.871 1.00 89.94 102 TYR A C 1
ATOM 829 O O . TYR A 1 102 ? -0.439 4.825 -9.331 1.00 89.94 102 TYR A O 1
ATOM 837 N N . LYS A 1 103 ? 1.175 6.381 -9.447 1.00 90.19 103 LYS A N 1
ATOM 838 C CA . LYS A 1 103 ? 0.707 6.947 -10.722 1.00 90.19 103 LYS A CA 1
ATOM 839 C C . LYS A 1 103 ? 0.745 5.914 -11.836 1.00 90.19 103 LYS A C 1
ATOM 841 O O . LYS A 1 103 ? -0.179 5.855 -12.636 1.00 90.19 103 LYS A O 1
ATOM 846 N N . PHE A 1 104 ? 1.783 5.087 -11.847 1.00 93.94 104 PHE A N 1
ATOM 847 C CA . PHE A 1 104 ? 1.923 4.027 -12.825 1.00 93.94 104 PHE A CA 1
ATOM 848 C C . PHE A 1 104 ? 0.828 2.958 -12.679 1.00 93.94 104 PHE A C 1
ATOM 850 O O . PHE A 1 104 ? 0.244 2.570 -13.682 1.00 93.94 104 PHE A O 1
ATOM 857 N N . VAL A 1 105 ? 0.459 2.563 -11.453 1.00 92.25 105 VAL A N 1
ATOM 858 C CA . VAL A 1 105 ? -0.697 1.670 -11.209 1.00 92.25 105 VAL A CA 1
ATOM 859 C C . VAL A 1 105 ? -1.988 2.245 -11.804 1.00 92.25 105 VAL A C 1
ATOM 861 O O . VAL A 1 105 ? -2.723 1.533 -12.484 1.00 92.25 105 VAL A O 1
ATOM 864 N N . VAL A 1 106 ? -2.247 3.540 -11.585 1.00 90.88 106 VAL A N 1
ATOM 865 C CA . VAL A 1 106 ? -3.449 4.216 -12.104 1.00 90.88 106 VAL A CA 1
ATOM 866 C C . VAL A 1 106 ? -3.435 4.299 -13.630 1.00 90.88 106 VAL A C 1
ATOM 868 O O . VAL A 1 106 ? -4.458 4.048 -14.260 1.00 90.88 106 VAL A O 1
ATOM 871 N N . GLU A 1 107 ? -2.286 4.609 -14.233 1.00 92.75 107 GLU A N 1
ATOM 872 C CA . GLU A 1 107 ? -2.130 4.664 -15.691 1.00 92.75 107 GLU A CA 1
ATOM 873 C C . GLU A 1 107 ? -2.345 3.298 -16.361 1.00 92.75 107 GLU A C 1
ATOM 875 O O . GLU A 1 107 ? -2.890 3.237 -17.460 1.00 92.75 107 GLU A O 1
ATOM 880 N N . LEU A 1 108 ? -1.987 2.204 -15.681 1.00 93.19 108 LEU A N 1
ATOM 881 C CA . LEU A 1 108 ? -2.287 0.834 -16.114 1.00 93.19 108 LEU A CA 1
ATOM 882 C C . LEU A 1 108 ? -3.779 0.470 -15.984 1.00 93.19 108 LEU A C 1
ATOM 884 O O . LEU A 1 108 ? -4.174 -0.632 -16.354 1.00 93.19 108 LEU A O 1
ATOM 888 N N . GLY A 1 109 ? -4.615 1.371 -15.457 1.00 90.75 109 GLY A N 1
ATOM 889 C CA . GLY A 1 109 ? -6.047 1.146 -15.270 1.00 90.75 109 GLY A CA 1
ATOM 890 C C . GLY A 1 109 ? -6.374 0.160 -14.148 1.00 90.75 109 GLY A C 1
ATOM 891 O O . GLY A 1 109 ? -7.483 -0.366 -14.115 1.00 90.75 109 GLY A O 1
ATOM 892 N N . LEU A 1 110 ? -5.427 -0.100 -13.242 1.00 90.81 110 LEU A N 1
ATOM 893 C CA . LEU A 1 110 ? -5.605 -1.054 -12.154 1.00 90.81 110 LEU A CA 1
ATOM 894 C C . LEU A 1 110 ? -6.288 -0.376 -10.963 1.00 90.81 110 LEU A C 1
ATOM 896 O O . LEU A 1 110 ? -5.787 0.614 -10.420 1.00 90.81 110 LEU A O 1
ATOM 900 N N . ASP A 1 111 ? -7.400 -0.949 -10.513 1.00 90.06 111 ASP A N 1
ATOM 901 C CA . ASP A 1 111 ? -7.986 -0.590 -9.226 1.00 90.06 111 ASP A CA 1
ATOM 902 C C . ASP A 1 111 ? -7.154 -1.232 -8.117 1.00 90.06 111 ASP A C 1
ATOM 904 O O . ASP A 1 111 ? -6.855 -2.430 -8.145 1.00 90.06 111 ASP A O 1
ATOM 908 N N . PHE A 1 112 ? -6.753 -0.435 -7.131 1.00 88.00 112 PHE A N 1
ATOM 909 C CA . PHE A 1 112 ? -5.878 -0.911 -6.067 1.00 88.00 112 PHE A CA 1
ATOM 910 C C . PHE A 1 112 ? -6.451 -0.640 -4.686 1.00 88.00 112 PHE A C 1
ATOM 912 O O . PHE A 1 112 ? -7.244 0.277 -4.450 1.00 88.00 112 PHE A O 1
ATOM 919 N N . MET A 1 113 ? -6.021 -1.479 -3.760 1.00 86.69 113 MET A N 1
ATOM 920 C CA . MET A 1 113 ? -6.453 -1.503 -2.380 1.00 86.69 113 MET A CA 1
ATOM 921 C C . MET A 1 113 ? -5.241 -1.328 -1.473 1.00 86.69 113 MET A C 1
ATOM 923 O O . MET A 1 113 ? -4.135 -1.781 -1.773 1.00 86.69 113 MET A O 1
ATOM 927 N N . SER A 1 114 ? -5.448 -0.663 -0.343 1.00 80.69 114 SER A N 1
ATOM 928 C CA . SER A 1 114 ? -4.473 -0.673 0.739 1.00 80.69 114 SER A CA 1
ATOM 929 C C . SER A 1 114 ? -4.176 -2.100 1.185 1.00 80.69 114 SER A C 1
ATOM 931 O O . SER A 1 114 ? -5.022 -2.990 1.094 1.00 80.69 114 SER A O 1
ATOM 933 N N . ASP A 1 115 ? -2.996 -2.304 1.753 1.00 72.06 115 ASP A N 1
ATOM 934 C CA . ASP A 1 115 ? -2.702 -3.538 2.465 1.00 72.06 115 ASP A CA 1
ATOM 935 C C . ASP A 1 115 ? -3.665 -3.764 3.643 1.00 72.06 115 ASP A C 1
ATOM 937 O O . ASP A 1 115 ? -4.592 -2.987 3.926 1.00 72.06 115 ASP A O 1
ATOM 941 N N . SER A 1 116 ? -3.460 -4.883 4.337 1.00 60.75 116 SER A N 1
ATOM 942 C CA . SER A 1 116 ? -4.339 -5.264 5.431 1.00 60.75 116 SER A CA 1
ATOM 943 C C . SER A 1 116 ? -4.285 -4.341 6.646 1.00 60.75 116 SER A C 1
ATOM 945 O O . SER A 1 116 ? -5.067 -4.535 7.583 1.00 60.75 116 SER A O 1
ATOM 947 N N . ILE A 1 117 ? -3.379 -3.353 6.653 1.00 59.19 117 ILE A N 1
ATOM 948 C CA . ILE A 1 117 ? -2.963 -2.682 7.873 1.00 59.19 117 ILE A CA 1
ATOM 949 C C . ILE A 1 117 ? -2.878 -1.168 7.706 1.00 59.19 117 ILE A C 1
ATOM 951 O O . ILE A 1 117 ? -1.854 -0.559 7.400 1.00 59.19 117 ILE A O 1
ATOM 955 N N . HIS A 1 118 ? -3.946 -0.526 8.151 1.00 59.19 118 HIS A N 1
ATOM 956 C CA . HIS A 1 118 ? -3.998 0.909 8.383 1.00 59.19 118 HIS A CA 1
ATOM 957 C C . HIS A 1 118 ? -3.360 1.308 9.728 1.00 59.19 118 HIS A C 1
ATOM 959 O O . HIS A 1 118 ? -3.999 1.955 10.553 1.00 59.19 118 HIS A O 1
ATOM 965 N N . THR A 1 119 ? -2.110 0.917 9.992 1.00 44.41 119 THR A N 1
ATOM 966 C CA . THR A 1 119 ? -1.385 1.307 11.228 1.00 44.41 119 THR A CA 1
ATOM 967 C C . THR A 1 119 ? -0.152 2.167 10.959 1.00 44.41 119 THR A C 1
ATOM 969 O O . THR A 1 119 ? 0.530 2.587 11.898 1.00 44.41 119 THR A O 1
ATOM 972 N N . THR A 1 120 ? 0.153 2.462 9.690 1.00 54.16 120 THR A N 1
ATOM 973 C CA . THR A 1 120 ? 1.316 3.274 9.316 1.00 54.16 120 THR A CA 1
ATOM 974 C C . THR A 1 120 ? 0.898 4.647 8.794 1.00 54.16 120 THR A C 1
ATOM 976 O O . THR A 1 120 ? 0.233 4.781 7.770 1.00 54.16 120 THR A O 1
ATOM 979 N N . PHE A 1 121 ? 1.346 5.701 9.476 1.00 44.25 121 PHE A N 1
ATOM 980 C CA . PHE A 1 121 ? 1.086 7.098 9.107 1.00 44.25 121 PHE A CA 1
ATOM 981 C C . PHE A 1 121 ? 1.534 7.477 7.693 1.00 44.25 121 PHE A C 1
ATOM 983 O O . PHE A 1 121 ? 0.889 8.296 7.047 1.00 44.25 121 PHE A O 1
ATOM 990 N N . GLY A 1 122 ? 2.591 6.845 7.175 1.00 49.66 122 GLY A N 1
ATOM 991 C CA . GLY A 1 122 ? 3.027 7.066 5.794 1.00 49.66 122 GLY A CA 1
ATOM 992 C C . GLY A 1 122 ? 1.953 6.701 4.761 1.00 49.66 122 GLY A C 1
ATOM 993 O O . GLY A 1 122 ? 1.863 7.350 3.722 1.00 49.66 122 GLY A O 1
ATOM 994 N N . SER A 1 123 ? 1.099 5.714 5.061 1.00 63.00 123 SER A N 1
ATOM 995 C CA . SER A 1 123 ? -0.046 5.384 4.209 1.00 63.00 123 SER A CA 1
ATOM 996 C C . SER A 1 123 ? -1.143 6.449 4.306 1.00 63.00 123 SER A C 1
ATOM 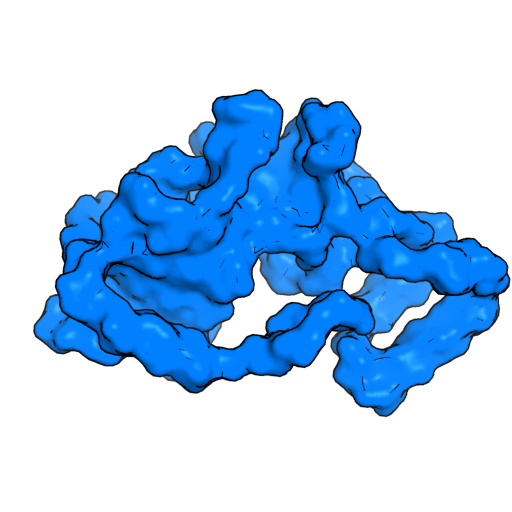998 O O . SER A 1 123 ? -1.717 6.824 3.289 1.00 63.00 123 SER A O 1
ATOM 1000 N N . LYS A 1 124 ? -1.393 7.015 5.493 1.00 71.19 124 LYS A N 1
ATOM 1001 C CA . LYS A 1 124 ? -2.412 8.053 5.709 1.00 71.19 124 LYS A CA 1
ATOM 1002 C C . LYS A 1 124 ? -2.184 9.282 4.835 1.00 71.19 124 LYS A C 1
ATOM 1004 O O . LYS A 1 124 ? -3.097 9.680 4.112 1.00 71.19 124 LYS A O 1
ATOM 1009 N N . ASP A 1 125 ? -0.979 9.846 4.870 1.00 70.69 125 ASP A N 1
ATOM 1010 C CA . ASP A 1 125 ? -0.644 11.042 4.087 1.00 70.69 125 ASP A CA 1
ATOM 1011 C C . ASP A 1 125 ? -0.789 10.797 2.583 1.00 70.69 125 ASP A C 1
ATOM 1013 O O . ASP A 1 125 ? -1.191 11.689 1.836 1.00 70.69 125 ASP A O 1
ATOM 1017 N N . LEU A 1 126 ? -0.465 9.585 2.132 1.00 74.75 126 LEU A N 1
ATOM 1018 C CA . LEU A 1 126 ? -0.631 9.176 0.745 1.00 74.75 126 LEU A CA 1
ATOM 1019 C C . LEU A 1 126 ? -2.118 9.097 0.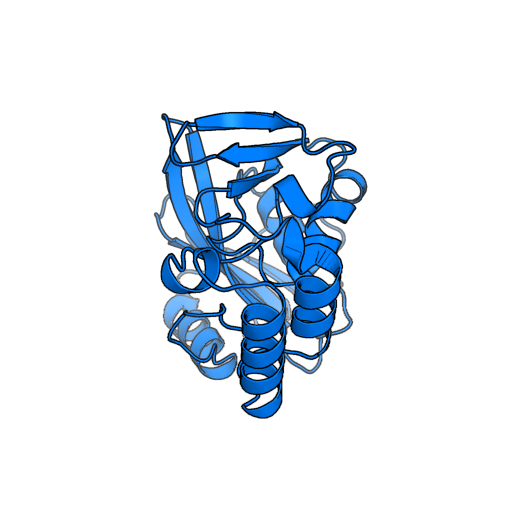366 1.00 74.75 126 LEU A C 1
ATOM 1021 O O . LEU A 1 126 ? -2.528 9.723 -0.611 1.00 74.75 126 LEU A O 1
ATOM 1025 N N . TRP A 1 127 ? -2.933 8.394 1.158 1.00 78.94 127 TRP A N 1
ATOM 1026 C CA . TRP A 1 127 ? -4.363 8.214 0.892 1.00 78.94 127 TRP A CA 1
ATOM 1027 C C . TRP A 1 127 ? -5.148 9.525 0.926 1.00 78.94 127 TRP A C 1
ATOM 1029 O O . TRP A 1 127 ? -6.018 9.744 0.085 1.00 78.94 127 TRP A O 1
ATOM 1039 N N . GLN A 1 128 ? -4.803 10.433 1.842 1.00 78.50 128 GLN A N 1
ATOM 1040 C CA . GLN A 1 128 ? -5.378 11.780 1.882 1.00 78.50 128 GLN A CA 1
ATOM 1041 C C . GLN A 1 128 ? -5.031 12.601 0.641 1.00 78.50 128 GLN A C 1
ATOM 1043 O O . GLN A 1 128 ? -5.807 13.473 0.251 1.00 78.50 128 GLN A O 1
ATOM 1048 N N . LYS A 1 129 ? -3.877 12.332 0.019 1.00 81.12 129 LYS A N 1
ATOM 1049 C CA . LYS A 1 129 ? -3.422 13.064 -1.162 1.00 81.12 129 LYS A CA 1
ATOM 1050 C C . LYS A 1 129 ? -3.856 12.453 -2.487 1.00 81.12 129 LYS A C 1
ATOM 1052 O O . LYS A 1 129 ? -3.805 13.152 -3.496 1.00 81.12 129 LYS A O 1
ATOM 1057 N N . PHE A 1 130 ? -4.330 11.207 -2.507 1.00 83.44 130 PHE A N 1
ATOM 1058 C CA . PHE A 1 130 ? -4.790 10.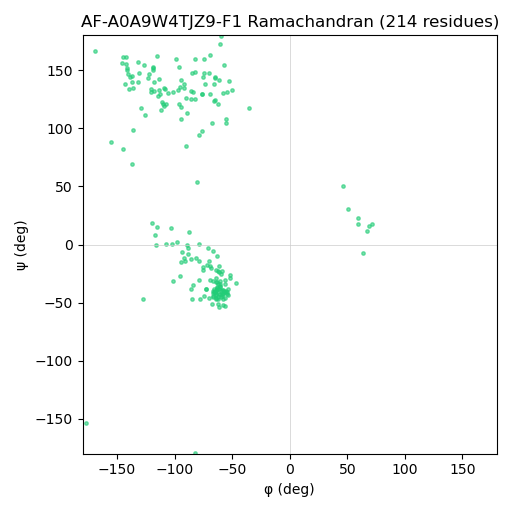570 -3.742 1.00 83.44 130 PHE A CA 1
ATOM 1059 C C . PHE A 1 130 ? -5.859 11.359 -4.501 1.00 83.44 130 PHE A C 1
ATOM 1061 O O . PHE A 1 130 ? -5.680 11.501 -5.704 1.00 83.44 130 PHE A O 1
ATOM 1068 N N . PRO A 1 131 ? -6.882 11.965 -3.867 1.00 83.00 131 PRO A N 1
ATOM 1069 C CA . PRO A 1 131 ? -7.839 12.803 -4.591 1.00 83.00 131 PRO A CA 1
ATOM 1070 C C . PRO A 1 131 ? -7.213 14.030 -5.275 1.00 83.00 131 PRO A C 1
ATOM 1072 O O . PRO A 1 131 ? -7.784 14.552 -6.225 1.00 83.00 131 PRO A O 1
ATOM 1075 N N . PHE A 1 132 ? -6.054 14.508 -4.802 1.00 83.44 132 PHE A N 1
ATOM 1076 C CA . PHE A 1 132 ? -5.311 15.589 -5.460 1.00 83.44 132 PHE A CA 1
ATOM 1077 C C . PHE A 1 132 ? -4.418 15.070 -6.589 1.00 83.44 132 PHE A C 1
ATOM 1079 O O . PHE A 1 132 ? -4.222 15.769 -7.578 1.00 83.44 132 PHE A O 1
ATOM 1086 N N . TYR A 1 133 ? -3.848 13.872 -6.435 1.00 82.31 133 TYR A N 1
ATOM 1087 C CA . TYR A 1 133 ? -2.986 13.260 -7.450 1.00 82.31 133 TYR A CA 1
ATOM 1088 C C . TYR A 1 133 ? -3.767 12.627 -8.605 1.00 82.31 133 TYR A C 1
ATOM 1090 O O . TYR A 1 133 ? -3.250 12.610 -9.718 1.00 82.31 133 TYR A O 1
ATOM 1098 N N . PHE A 1 134 ? -4.978 12.142 -8.330 1.00 83.69 134 PHE A N 1
ATOM 1099 C CA . PHE A 1 134 ? -5.847 11.386 -9.235 1.00 83.69 134 PHE A CA 1
ATOM 1100 C C . PHE A 1 134 ? -7.295 11.883 -9.100 1.00 83.69 134 PHE A C 1
ATOM 1102 O O . PHE A 1 134 ? -8.135 11.195 -8.515 1.00 83.69 134 PHE A O 1
ATOM 1109 N N . PRO A 1 135 ? -7.602 13.113 -9.552 1.00 83.38 135 PRO A N 1
ATOM 1110 C CA . PRO A 1 135 ? -8.934 13.708 -9.409 1.00 83.38 135 PRO A CA 1
ATOM 1111 C C . PRO A 1 135 ? -10.044 12.934 -10.143 1.00 83.38 135 PRO A C 1
ATOM 1113 O O . PRO A 1 135 ? -11.220 13.056 -9.798 1.00 83.38 135 PRO A O 1
ATOM 1116 N N . GLU A 1 136 ? -9.685 12.148 -11.155 1.00 84.62 136 GLU A N 1
ATOM 1117 C CA . GLU A 1 136 ? -10.572 11.261 -11.909 1.00 84.62 136 GLU A CA 1
ATOM 1118 C C . GLU A 1 136 ? -10.955 9.992 -11.138 1.00 84.62 136 GLU A C 1
ATOM 1120 O O . GLU A 1 136 ? -11.998 9.395 -11.415 1.00 84.62 136 GLU A O 1
ATOM 1125 N N . LYS A 1 137 ? -10.145 9.612 -10.147 1.00 85.69 137 LYS A N 1
ATOM 1126 C CA . LYS A 1 137 ? -10.353 8.440 -9.303 1.00 85.69 137 LYS A CA 1
ATOM 1127 C C . LYS A 1 137 ? -11.050 8.811 -7.995 1.00 85.69 137 LYS A C 1
ATOM 1129 O O . LYS A 1 137 ? -10.947 9.919 -7.466 1.00 85.69 137 LYS A O 1
ATOM 1134 N N . LYS A 1 138 ? -11.781 7.857 -7.432 1.00 88.38 138 LYS A N 1
ATOM 1135 C CA . LYS A 1 138 ? -12.507 7.994 -6.169 1.00 88.38 138 LYS A CA 1
ATOM 1136 C C . LYS A 1 138 ? -11.890 7.086 -5.125 1.00 88.38 138 LYS A C 1
ATOM 1138 O O . LYS A 1 138 ? -11.697 5.896 -5.341 1.00 88.38 138 LYS A O 1
ATOM 1143 N N . VAL A 1 139 ? -11.661 7.651 -3.944 1.00 88.12 139 VAL A N 1
ATOM 1144 C CA . VAL A 1 139 ? -11.240 6.878 -2.778 1.00 88.12 139 VAL A CA 1
ATOM 1145 C C . VAL A 1 139 ? -12.477 6.423 -2.007 1.00 88.12 139 VAL A C 1
ATOM 1147 O O . VAL A 1 139 ? -13.320 7.240 -1.607 1.00 88.12 139 VAL A O 1
ATOM 1150 N N . TYR A 1 140 ? -12.573 5.123 -1.755 1.00 89.25 140 TYR A N 1
ATOM 1151 C CA . TYR A 1 140 ? -13.608 4.532 -0.917 1.00 89.25 140 TYR A CA 1
ATOM 1152 C C . TYR A 1 140 ? -13.006 3.833 0.297 1.00 89.25 140 TYR A C 1
ATOM 1154 O O . TYR A 1 140 ? -11.884 3.344 0.275 1.00 89.25 140 TYR A O 1
ATOM 1162 N N . ILE A 1 141 ? -13.801 3.771 1.358 1.00 89.06 141 ILE A N 1
ATOM 1163 C CA . ILE A 1 141 ? -13.596 2.911 2.514 1.00 89.06 141 ILE A CA 1
ATOM 1164 C C . ILE A 1 141 ? -14.446 1.668 2.277 1.00 89.06 141 ILE A C 1
ATOM 1166 O O . ILE A 1 141 ? -15.671 1.776 2.149 1.00 89.06 141 ILE A O 1
ATOM 1170 N N . LEU A 1 142 ? -13.803 0.511 2.241 1.00 89.81 142 LEU A N 1
ATOM 1171 C CA . LEU A 1 142 ? -14.430 -0.792 2.100 1.00 89.81 142 LEU A CA 1
ATOM 1172 C C . LEU A 1 142 ? -14.211 -1.596 3.379 1.00 89.81 142 LEU A C 1
ATOM 1174 O O . LEU A 1 142 ? -13.084 -1.759 3.833 1.00 89.81 142 LEU A O 1
ATOM 1178 N N . ASN A 1 143 ? -15.280 -2.136 3.953 1.00 90.19 143 ASN A N 1
ATOM 1179 C CA . ASN A 1 143 ? -15.153 -3.190 4.950 1.00 90.19 143 ASN A CA 1
ATOM 1180 C C . ASN A 1 143 ? -15.142 -4.540 4.224 1.00 90.19 143 ASN A C 1
ATOM 1182 O O . ASN A 1 143 ? -16.158 -4.907 3.656 1.00 90.19 143 ASN A O 1
ATOM 1186 N N . ILE A 1 144 ? -14.047 -5.296 4.229 1.00 89.06 144 ILE A N 1
ATOM 1187 C CA . ILE A 1 144 ? -13.944 -6.554 3.463 1.00 89.06 144 ILE A CA 1
ATOM 1188 C C . ILE A 1 144 ? -14.782 -7.703 4.036 1.00 89.06 144 ILE A C 1
ATOM 1190 O O . ILE A 1 144 ? -15.071 -8.658 3.325 1.00 89.06 144 ILE A O 1
ATOM 1194 N N . LYS A 1 145 ? -15.211 -7.608 5.301 1.00 89.56 145 LYS A N 1
ATOM 1195 C CA . LYS A 1 145 ? -16.055 -8.615 5.962 1.00 89.56 145 LYS A CA 1
ATOM 1196 C C . LYS A 1 145 ? -17.536 -8.397 5.660 1.00 89.56 145 LYS A C 1
ATOM 1198 O O . LYS A 1 145 ? -18.258 -9.341 5.357 1.00 89.56 145 LYS A O 1
ATOM 1203 N N . THR A 1 146 ? -18.007 -7.154 5.770 1.00 91.81 146 THR A N 1
ATOM 1204 C CA . THR A 1 146 ? -19.420 -6.795 5.532 1.00 91.81 146 THR A CA 1
ATOM 1205 C C . THR A 1 146 ? -19.679 -6.315 4.110 1.00 91.81 146 THR A C 1
ATOM 1207 O O . THR A 1 146 ? -20.829 -6.254 3.673 1.00 91.81 146 THR A O 1
ATOM 1210 N N . PHE A 1 147 ? -18.610 -5.982 3.387 1.00 90.31 147 PHE A N 1
ATOM 1211 C CA . PHE A 1 147 ? -18.585 -5.390 2.050 1.00 90.31 147 PHE A CA 1
ATOM 1212 C C . PHE A 1 147 ? -19.298 -4.044 1.947 1.00 90.31 147 PHE A C 1
ATOM 1214 O O . PHE A 1 147 ? -19.645 -3.580 0.860 1.00 90.31 147 PHE A O 1
ATOM 1221 N N . TYR A 1 148 ? -19.528 -3.409 3.092 1.00 91.00 148 TYR A N 1
ATOM 1222 C CA . TYR A 1 148 ? -20.023 -2.052 3.132 1.00 91.00 148 TYR A CA 1
ATOM 1223 C C . TYR A 1 148 ? -18.967 -1.117 2.533 1.00 91.00 148 TYR A C 1
ATOM 1225 O O . TYR A 1 148 ? -17.822 -1.100 2.990 1.00 91.00 148 TYR A O 1
ATOM 1233 N N . LYS A 1 149 ? -19.364 -0.351 1.511 1.00 90.75 149 LYS A N 1
ATOM 1234 C CA . LYS A 1 149 ? -18.507 0.587 0.781 1.00 90.75 149 LYS A CA 1
ATOM 1235 C C . LYS A 1 149 ? -19.065 2.001 0.887 1.00 90.75 149 LYS A C 1
ATOM 1237 O O . LYS A 1 149 ? -20.246 2.225 0.631 1.00 90.75 149 LYS A O 1
ATOM 1242 N N . ARG A 1 150 ? -18.214 2.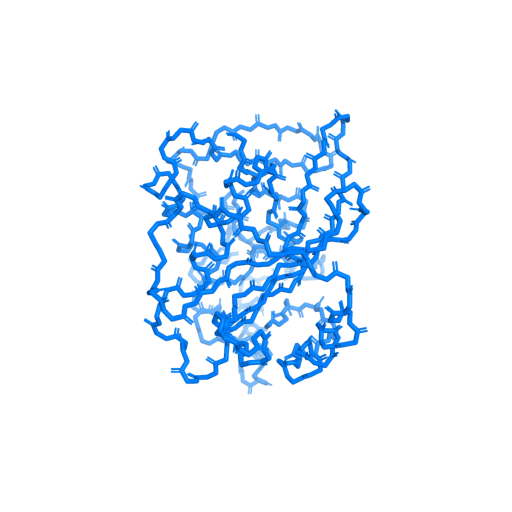970 1.226 1.00 89.25 150 ARG A N 1
ATOM 1243 C CA . ARG A 1 150 ? -18.574 4.398 1.294 1.00 89.25 150 ARG A CA 1
ATOM 1244 C C . ARG A 1 150 ? -17.436 5.282 0.802 1.00 89.25 150 ARG A C 1
ATOM 1246 O O . ARG A 1 150 ? -16.284 4.879 0.867 1.00 89.25 150 ARG A O 1
ATOM 1253 N N . LYS A 1 151 ? -17.734 6.492 0.328 1.00 88.62 151 LYS A N 1
ATOM 1254 C CA . LYS A 1 151 ? -16.693 7.456 -0.077 1.00 88.62 151 LYS A CA 1
ATOM 1255 C C . LYS A 1 151 ? -15.847 7.882 1.130 1.00 88.62 151 LYS A C 1
ATOM 1257 O O . LYS A 1 151 ? -16.383 8.055 2.222 1.00 88.62 151 LYS A O 1
ATOM 1262 N N . TYR A 1 152 ? -14.547 8.074 0.916 1.00 83.94 152 TYR A N 1
ATOM 1263 C CA . TYR A 1 152 ? -13.576 8.453 1.953 1.00 83.94 152 TYR A CA 1
ATOM 1264 C C . TYR A 1 152 ? -13.754 9.888 2.492 1.00 83.94 152 TYR A C 1
ATOM 1266 O O . TYR A 1 152 ? -13.280 10.202 3.581 1.00 83.94 152 TYR A O 1
ATOM 1274 N N . ASN A 1 153 ? -14.463 10.758 1.768 1.00 70.62 153 ASN A N 1
ATOM 1275 C CA . ASN A 1 153 ? -14.508 12.197 2.039 1.00 70.62 153 ASN A CA 1
ATOM 1276 C C . ASN A 1 153 ? -14.918 12.553 3.487 1.00 70.62 153 ASN A C 1
ATOM 1278 O O . ASN A 1 153 ? -15.933 12.068 4.000 1.00 70.62 153 ASN A O 1
ATOM 1282 N N . THR A 1 154 ? -14.115 13.440 4.098 1.00 62.84 154 THR A N 1
ATOM 1283 C CA . THR A 1 154 ? -14.338 14.115 5.396 1.00 62.84 154 THR A CA 1
ATOM 1284 C C . THR A 1 154 ? -14.707 13.187 6.560 1.00 62.84 154 THR A C 1
ATOM 1286 O O . THR A 1 154 ? -15.460 13.578 7.450 1.00 62.84 154 THR A O 1
ATOM 1289 N N . GLN A 1 155 ? -14.220 11.944 6.553 1.00 69.06 155 GLN A N 1
ATOM 1290 C CA . GLN A 1 155 ? -14.477 11.000 7.639 1.00 69.06 155 GLN A CA 1
ATOM 1291 C C . GLN A 1 155 ? -13.491 11.181 8.786 1.00 69.06 155 GLN A C 1
ATOM 1293 O O . GLN A 1 155 ? -12.323 11.508 8.581 1.00 69.06 155 GLN A O 1
ATOM 1298 N N . ASN A 1 156 ? -13.973 10.922 10.000 1.00 74.69 156 ASN A N 1
ATOM 1299 C CA . ASN A 1 156 ? -13.114 10.945 11.167 1.00 74.69 156 ASN A CA 1
ATOM 1300 C C . ASN A 1 156 ? -12.078 9.813 11.094 1.00 74.69 156 ASN A C 1
ATOM 1302 O O . ASN A 1 156 ? -12.395 8.680 10.717 1.00 74.69 156 ASN A O 1
ATOM 1306 N N . GLU A 1 157 ? -10.843 10.130 11.460 1.00 73.38 157 GLU A N 1
ATOM 1307 C CA . GLU A 1 157 ? -9.677 9.265 11.344 1.00 73.38 157 GLU A CA 1
ATOM 1308 C C . GLU A 1 157 ? -9.860 7.932 12.075 1.00 73.38 157 GLU A C 1
ATOM 1310 O O . GLU A 1 157 ? -9.546 6.885 11.509 1.00 73.38 157 GLU A O 1
ATOM 1315 N N . PHE A 1 158 ? -10.476 7.939 13.259 1.00 73.81 158 PHE A N 1
ATOM 1316 C CA . PHE A 1 158 ? -10.742 6.723 14.041 1.00 73.81 158 PHE A CA 1
ATOM 1317 C C . PHE A 1 158 ? -11.695 5.727 13.359 1.00 73.81 158 PHE A C 1
ATOM 1319 O O . PHE A 1 158 ? -11.879 4.599 13.817 1.00 73.81 158 PHE A O 1
ATOM 1326 N N . THR A 1 159 ? -12.347 6.115 12.259 1.00 75.62 159 THR A N 1
ATOM 1327 C CA . THR A 1 159 ? -13.196 5.192 11.493 1.00 75.62 159 THR A CA 1
ATOM 1328 C C . THR A 1 159 ? -12.399 4.299 10.541 1.00 75.62 159 THR A C 1
ATOM 1330 O O . THR A 1 159 ? -12.953 3.335 10.015 1.00 75.62 159 THR A O 1
ATOM 1333 N N . ILE A 1 160 ? -11.118 4.609 10.331 1.00 76.75 160 ILE A N 1
ATOM 1334 C CA . ILE A 1 160 ? -10.244 3.990 9.325 1.00 76.75 160 ILE A CA 1
ATOM 1335 C C . ILE A 1 160 ? -8.965 3.491 9.986 1.00 76.75 160 ILE A C 1
ATOM 1337 O O . ILE A 1 160 ? -8.567 2.350 9.776 1.00 76.75 160 ILE A O 1
ATOM 1341 N N . TRP A 1 161 ? -8.361 4.341 10.812 1.00 77.62 161 TRP A N 1
ATOM 1342 C CA . TRP A 1 161 ? -7.144 4.059 11.557 1.00 77.62 161 TRP A CA 1
ATOM 1343 C C . TRP A 1 161 ? -7.512 3.500 12.932 1.00 77.62 161 TRP A C 1
ATOM 1345 O O . TRP A 1 161 ? -8.442 3.980 13.581 1.00 77.62 161 TRP A O 1
ATOM 1355 N N . GLY A 1 162 ? -6.793 2.476 13.374 1.00 76.38 162 GLY A N 1
ATOM 1356 C CA . GLY A 1 162 ? -7.052 1.811 14.648 1.00 76.38 162 GLY A CA 1
ATOM 1357 C C . GLY A 1 162 ? -6.025 0.724 14.916 1.00 76.38 162 GLY A C 1
ATOM 1358 O O . GLY A 1 162 ? -4.901 0.800 14.413 1.00 76.38 162 GLY A O 1
ATOM 1359 N N . LYS A 1 163 ? -6.405 -0.282 15.704 1.00 75.12 163 LYS A N 1
ATOM 1360 C CA . LYS A 1 163 ? -5.538 -1.425 16.000 1.00 75.12 163 LYS A CA 1
ATOM 1361 C C . LYS A 1 163 ? -5.882 -2.623 15.121 1.00 75.12 163 LYS A C 1
ATOM 1363 O O . LYS A 1 163 ? -6.971 -2.714 14.555 1.00 75.12 163 LYS A O 1
ATOM 1368 N N . GLN A 1 164 ? -4.927 -3.535 15.006 1.00 69.44 164 GLN A N 1
ATOM 1369 C CA . GLN A 1 164 ? -5.189 -4.886 14.523 1.00 69.44 164 GLN A CA 1
ATOM 1370 C C . GLN A 1 164 ? -5.869 -5.668 15.657 1.00 69.44 164 GLN A C 1
ATOM 1372 O O . GLN A 1 164 ? -5.565 -5.402 16.818 1.00 69.44 164 GLN A O 1
ATOM 1377 N N . SER A 1 165 ? -6.806 -6.559 15.320 1.00 66.88 165 SER A N 1
ATOM 1378 C CA . SER A 1 165 ? -7.520 -7.440 16.257 1.00 66.88 165 SER A CA 1
ATOM 1379 C C . SER A 1 165 ? -6.620 -7.907 17.401 1.00 66.88 165 SER A C 1
ATOM 1381 O O . SER A 1 165 ? -5.613 -8.569 17.165 1.00 66.88 165 SER A O 1
ATOM 1383 N N . ASP A 1 166 ? -6.997 -7.520 18.612 1.00 72.06 166 ASP A N 1
ATOM 1384 C CA . ASP A 1 166 ? -6.293 -7.825 19.855 1.00 72.06 166 ASP A CA 1
ATOM 1385 C C . ASP A 1 166 ? -7.351 -7.752 20.950 1.00 72.06 166 ASP A C 1
ATOM 1387 O O . ASP A 1 166 ? -7.667 -6.669 21.454 1.00 72.06 166 ASP A O 1
ATOM 1391 N N . ASP A 1 167 ? -8.008 -8.885 21.171 1.00 68.44 167 ASP A N 1
ATOM 1392 C CA . ASP A 1 167 ? -9.136 -8.971 22.092 1.00 68.44 167 ASP A CA 1
ATOM 1393 C C . ASP A 1 167 ? -8.669 -8.638 23.514 1.00 68.44 167 ASP A C 1
ATOM 1395 O O . ASP A 1 167 ? -9.355 -7.903 24.221 1.00 68.44 167 ASP A O 1
ATOM 1399 N N . ASP A 1 168 ? -7.456 -9.062 23.884 1.00 76.12 168 ASP A N 1
ATOM 1400 C CA . ASP A 1 168 ? -6.850 -8.778 25.184 1.00 76.12 168 ASP A CA 1
ATOM 1401 C C . ASP A 1 168 ? -6.702 -7.268 25.402 1.00 76.12 168 ASP A C 1
ATOM 1403 O O . ASP A 1 168 ? -7.112 -6.759 26.445 1.00 76.12 168 ASP A O 1
ATOM 1407 N N . PHE A 1 169 ? -6.222 -6.524 24.395 1.00 81.19 169 PHE A N 1
ATOM 1408 C CA . PHE A 1 169 ? -6.149 -5.062 24.464 1.00 81.19 169 PHE A CA 1
ATOM 1409 C C . PHE A 1 169 ? -7.516 -4.421 24.710 1.00 81.19 169 PHE A C 1
ATOM 1411 O O . PHE A 1 169 ? -7.597 -3.441 25.443 1.00 81.19 169 PHE A O 1
ATOM 1418 N N . ASP A 1 170 ? -8.593 -4.922 24.099 1.00 79.50 170 ASP A N 1
ATOM 1419 C CA . ASP A 1 170 ? -9.920 -4.307 24.230 1.00 79.50 170 ASP A CA 1
ATOM 1420 C C . ASP A 1 170 ? -10.475 -4.410 25.658 1.00 79.50 170 ASP A C 1
ATOM 1422 O O . ASP A 1 170 ? -11.140 -3.469 26.108 1.00 79.50 170 ASP A O 1
ATOM 1426 N N . PHE A 1 171 ? -10.133 -5.478 26.386 1.00 84.50 171 PHE A N 1
ATOM 1427 C CA . PHE A 1 171 ? -10.556 -5.715 27.772 1.00 84.50 171 PHE A CA 1
ATOM 1428 C C . PHE A 1 171 ? -9.770 -4.933 28.829 1.00 84.50 171 PHE A C 1
ATOM 1430 O O . PHE A 1 171 ? -10.217 -4.864 29.973 1.00 84.50 171 PHE A O 1
ATOM 1437 N N . LEU A 1 172 ? -8.622 -4.352 28.479 1.00 85.75 172 LEU A N 1
ATOM 1438 C CA . LEU A 1 172 ? -7.814 -3.580 29.422 1.00 85.75 172 LEU A CA 1
ATOM 1439 C C . LEU A 1 172 ? -8.483 -2.252 29.807 1.00 85.75 172 LEU A C 1
ATOM 1441 O O . LEU A 1 172 ? -9.125 -1.587 28.982 1.00 85.75 172 LEU A O 1
ATOM 1445 N N . GLU A 1 173 ? -8.256 -1.815 31.043 1.00 90.50 173 GLU A N 1
ATOM 1446 C CA . GLU A 1 173 ? -8.595 -0.459 31.472 1.00 90.50 173 GLU A CA 1
ATOM 1447 C C . GLU A 1 173 ? -7.676 0.571 30.795 1.00 90.50 173 GLU A C 1
ATOM 1449 O O . GLU A 1 173 ? -6.632 0.244 30.219 1.00 90.50 173 GLU A O 1
ATOM 1454 N N . LYS A 1 174 ? -8.075 1.846 30.810 1.00 90.25 174 LYS A N 1
ATOM 1455 C CA . LYS A 1 174 ? -7.366 2.909 30.077 1.00 90.25 174 LYS A CA 1
ATOM 1456 C C . LYS A 1 174 ? -5.908 3.045 30.520 1.00 90.25 174 LYS A C 1
ATOM 1458 O O . LYS A 1 174 ? -5.031 3.213 29.674 1.00 90.25 174 LYS A O 1
ATOM 1463 N N . GLU A 1 175 ? -5.647 2.980 31.818 1.00 92.19 175 GLU A N 1
ATOM 1464 C CA . GLU A 1 175 ? -4.306 3.091 32.393 1.00 92.19 175 GLU A CA 1
ATOM 1465 C C . GLU A 1 175 ? -3.409 1.930 31.947 1.00 92.19 175 GLU A C 1
ATOM 1467 O O . GLU A 1 175 ? -2.271 2.161 31.533 1.00 92.19 175 GLU A O 1
ATOM 1472 N N . ASP A 1 176 ? -3.944 0.707 31.935 1.00 90.00 176 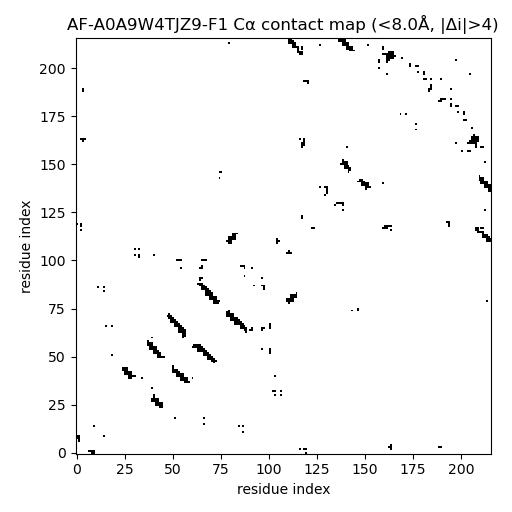ASP A N 1
ATOM 1473 C CA . ASP A 1 176 ? -3.230 -0.495 31.490 1.00 90.00 176 ASP A CA 1
ATOM 1474 C C . ASP A 1 176 ? -2.927 -0.443 29.988 1.00 90.00 176 ASP A C 1
ATOM 1476 O O . ASP A 1 176 ? -1.816 -0.759 29.554 1.00 90.00 176 ASP A O 1
ATOM 1480 N N . LYS A 1 177 ? -3.879 0.048 29.181 1.00 89.62 177 LYS A N 1
ATOM 1481 C CA . LYS A 1 177 ? -3.674 0.301 27.746 1.00 89.62 177 LYS A CA 1
ATOM 1482 C C . LYS A 1 177 ? -2.528 1.288 27.513 1.00 89.62 177 LYS A C 1
ATOM 1484 O O . LYS A 1 177 ? -1.694 1.057 26.639 1.00 89.62 177 LYS A O 1
ATOM 1489 N N . ILE A 1 178 ? -2.463 2.383 28.277 1.00 92.06 178 ILE A N 1
ATOM 1490 C CA . ILE A 1 178 ? -1.370 3.365 28.169 1.00 92.06 178 ILE A CA 1
ATOM 1491 C C . ILE A 1 178 ? -0.037 2.721 28.553 1.00 92.06 178 ILE A C 1
ATOM 1493 O O . ILE A 1 178 ? 0.940 2.883 27.823 1.00 92.06 178 ILE A O 1
ATOM 1497 N N . TYR A 1 179 ? 0.002 1.977 29.660 1.00 91.31 179 TYR A N 1
ATOM 1498 C CA . TYR A 1 179 ? 1.211 1.291 30.114 1.00 91.31 179 TYR A CA 1
ATOM 1499 C C . TYR A 1 179 ? 1.754 0.324 29.053 1.00 91.31 179 TYR A C 1
ATOM 1501 O O . TYR A 1 179 ? 2.935 0.384 28.708 1.00 91.31 179 TYR A O 1
ATOM 1509 N N . LEU A 1 180 ? 0.887 -0.494 28.455 1.00 89.12 180 LEU A N 1
ATOM 1510 C CA . LEU A 1 180 ? 1.266 -1.411 27.381 1.00 89.12 180 LEU A CA 1
ATOM 1511 C C . LEU A 1 180 ? 1.828 -0.666 26.158 1.00 89.12 180 LEU A C 1
ATOM 1513 O O . LEU A 1 180 ? 2.838 -1.074 25.588 1.00 89.12 180 LEU A O 1
ATOM 1517 N N . LEU A 1 181 ? 1.218 0.454 25.757 1.00 88.06 181 LEU A N 1
ATOM 1518 C CA . LEU A 1 181 ? 1.724 1.276 24.649 1.00 88.06 181 LEU A CA 1
ATOM 1519 C C . LEU A 1 181 ? 3.112 1.871 24.947 1.00 88.06 181 LEU A C 1
ATOM 1521 O O . LEU A 1 181 ? 3.949 1.959 24.045 1.00 88.06 181 LEU A O 1
ATOM 1525 N N . GLU A 1 182 ? 3.375 2.266 26.194 1.00 91.81 182 GLU A N 1
ATOM 1526 C CA . GLU A 1 182 ? 4.697 2.719 26.647 1.00 91.81 182 GLU A CA 1
ATOM 1527 C C . GLU A 1 182 ? 5.740 1.595 26.590 1.00 91.81 182 GLU A C 1
ATOM 1529 O O . GLU A 1 182 ? 6.872 1.821 26.151 1.00 91.81 182 GLU A O 1
ATOM 1534 N N . GLU A 1 183 ? 5.367 0.375 26.978 1.00 90.44 183 GLU A N 1
ATOM 1535 C CA . GLU A 1 183 ? 6.237 -0.804 26.921 1.00 90.44 183 GLU A CA 1
ATOM 1536 C C . GLU A 1 183 ? 6.560 -1.199 25.471 1.00 90.44 183 GLU A C 1
ATOM 1538 O O . GLU A 1 183 ? 7.724 -1.413 25.110 1.00 90.44 183 GLU A O 1
ATOM 1543 N N . LEU A 1 184 ? 5.551 -1.209 24.596 1.00 86.06 184 LEU A N 1
ATOM 1544 C CA . LEU A 1 184 ? 5.716 -1.451 23.160 1.00 86.06 184 LEU A CA 1
ATOM 1545 C C . LEU A 1 184 ? 6.619 -0.399 22.506 1.00 86.06 184 LEU A C 1
ATOM 1547 O O . LEU A 1 184 ? 7.411 -0.716 21.616 1.00 86.06 184 LEU A O 1
ATOM 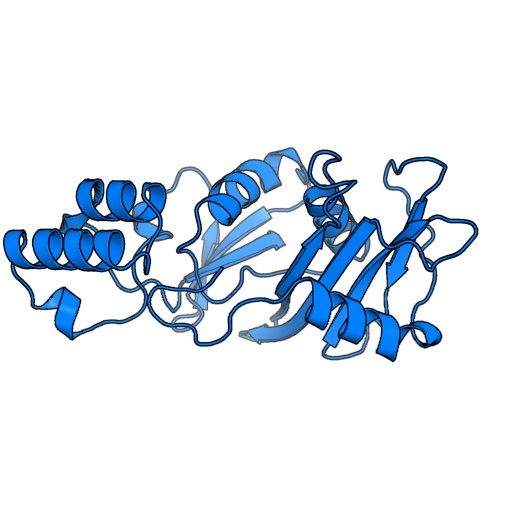1551 N N . TYR A 1 185 ? 6.530 0.857 22.941 1.00 87.75 185 TYR A N 1
ATOM 1552 C CA . TYR A 1 185 ? 7.432 1.904 22.473 1.00 87.75 185 TYR A CA 1
ATOM 1553 C C . TYR A 1 185 ? 8.856 1.713 23.008 1.00 87.75 185 TYR A C 1
ATOM 1555 O O . TYR A 1 185 ? 9.815 1.773 22.239 1.00 87.75 185 TYR A O 1
ATOM 1563 N N . SER A 1 186 ? 9.004 1.423 24.302 1.00 90.56 186 SER A N 1
ATOM 1564 C CA . SER A 1 186 ? 10.305 1.216 24.956 1.00 90.56 186 SER A CA 1
ATOM 1565 C C . SER A 1 186 ? 11.059 0.006 24.394 1.00 90.56 186 SER A C 1
ATOM 1567 O O . SER A 1 186 ? 12.284 0.030 24.282 1.00 90.56 186 SER A O 1
ATOM 1569 N N . SER A 1 187 ? 10.331 -1.028 23.965 1.00 85.94 187 SER A N 1
ATOM 1570 C CA . SER A 1 187 ? 10.869 -2.204 23.267 1.00 85.94 187 SER A CA 1
ATOM 1571 C C . SER A 1 187 ? 11.164 -1.968 21.777 1.00 85.94 187 SER A C 1
ATOM 1573 O O . SER A 1 187 ? 11.653 -2.871 21.102 1.00 85.94 187 SER A O 1
ATOM 1575 N N . ASN A 1 188 ? 10.925 -0.758 21.254 1.00 81.12 188 ASN A N 1
ATOM 1576 C CA . ASN A 1 188 ? 11.011 -0.404 19.830 1.00 81.12 188 ASN A CA 1
ATOM 1577 C C . ASN A 1 188 ? 10.071 -1.220 18.920 1.00 81.12 188 ASN A C 1
ATOM 1579 O O . ASN A 1 188 ? 10.317 -1.330 17.716 1.00 81.12 188 ASN A O 1
ATOM 1583 N N . THR A 1 189 ? 8.993 -1.779 19.476 1.00 79.25 189 THR A N 1
ATOM 1584 C CA . THR A 1 189 ? 7.966 -2.506 18.713 1.00 79.25 189 THR A CA 1
ATOM 1585 C C . THR A 1 189 ? 7.114 -1.540 17.893 1.00 79.25 189 THR A C 1
ATOM 1587 O O . THR A 1 189 ? 6.794 -1.813 16.737 1.00 79.25 189 THR A O 1
ATOM 1590 N N . ILE A 1 190 ? 6.798 -0.372 18.460 1.00 75.94 190 ILE A N 1
ATOM 1591 C CA . ILE A 1 190 ? 6.090 0.715 17.773 1.00 75.94 190 ILE A CA 1
ATOM 1592 C C . ILE A 1 190 ? 6.942 1.983 17.715 1.00 75.94 190 ILE A C 1
ATOM 1594 O O . ILE A 1 190 ? 7.771 2.258 18.580 1.00 75.94 190 ILE A O 1
ATOM 1598 N N . THR A 1 191 ? 6.720 2.795 16.685 1.00 79.69 191 THR A N 1
ATOM 1599 C CA . THR A 1 191 ? 7.363 4.110 16.556 1.00 79.69 191 THR A CA 1
ATOM 1600 C C . THR A 1 191 ? 6.744 5.133 17.509 1.00 79.69 191 THR A C 1
ATOM 1602 O O . THR A 1 191 ? 5.585 5.008 17.905 1.00 79.69 191 THR A O 1
ATOM 1605 N N . LYS A 1 192 ? 7.478 6.216 17.803 1.00 84.25 192 LYS A N 1
ATOM 1606 C CA . LYS A 1 192 ? 6.954 7.339 18.600 1.00 84.25 192 LYS A CA 1
ATOM 1607 C C . LYS A 1 192 ? 5.639 7.888 18.033 1.00 84.25 192 LYS A C 1
ATOM 1609 O O . LYS A 1 192 ? 4.690 8.100 18.768 1.00 84.25 192 LYS A O 1
ATOM 1614 N N . MET A 1 193 ? 5.564 8.045 16.713 1.00 79.62 193 MET A N 1
ATOM 1615 C CA . MET A 1 193 ? 4.369 8.554 16.037 1.00 79.62 193 MET A CA 1
ATOM 1616 C C . MET A 1 193 ? 3.152 7.630 16.217 1.00 79.62 193 MET A C 1
ATOM 1618 O O . MET A 1 193 ? 2.043 8.111 16.427 1.00 79.62 193 MET A O 1
ATOM 1622 N N . GLN A 1 194 ? 3.355 6.308 16.168 1.00 78.19 194 GLN A N 1
ATOM 1623 C CA . GLN A 1 194 ? 2.295 5.331 16.442 1.00 78.19 194 GLN A CA 1
ATOM 1624 C C . GLN A 1 194 ? 1.855 5.373 17.904 1.00 78.19 194 GLN A C 1
ATOM 1626 O O . GLN A 1 194 ? 0.658 5.410 18.173 1.00 78.19 194 GLN A O 1
ATOM 1631 N N . LYS A 1 195 ? 2.808 5.430 18.840 1.00 86.25 195 LYS A N 1
ATOM 1632 C CA . LYS A 1 195 ? 2.515 5.588 20.266 1.00 86.25 195 LYS A CA 1
ATOM 1633 C C . LYS A 1 195 ? 1.671 6.841 20.520 1.00 86.25 195 LYS A C 1
ATOM 1635 O O . LYS A 1 195 ? 0.600 6.737 21.109 1.00 86.25 195 LYS A O 1
ATOM 1640 N N . ASP A 1 196 ? 2.120 7.999 20.035 1.00 86.25 196 ASP A N 1
ATOM 1641 C CA . ASP A 1 196 ? 1.435 9.282 20.226 1.00 86.25 196 ASP A CA 1
ATOM 1642 C C . ASP A 1 196 ? -0.005 9.220 19.685 1.00 86.25 196 ASP A C 1
ATOM 1644 O O . ASP A 1 196 ? -0.942 9.691 20.326 1.00 86.25 196 ASP A O 1
ATOM 1648 N N . PHE A 1 197 ? -0.214 8.580 18.532 1.00 81.25 197 PHE A N 1
ATOM 1649 C CA . PHE A 1 197 ? -1.550 8.359 17.981 1.00 81.25 197 PHE A CA 1
ATOM 1650 C C . PHE A 1 197 ? -2.438 7.504 18.872 1.00 81.25 197 PHE A C 1
ATOM 1652 O O . PHE A 1 197 ? -3.574 7.894 19.142 1.00 81.25 197 PHE A O 1
ATOM 1659 N N . PHE A 1 198 ? -1.939 6.345 19.302 1.00 84.88 198 PHE A N 1
ATOM 1660 C CA . PHE A 1 198 ? -2.718 5.405 20.095 1.00 84.88 198 PHE A CA 1
ATOM 1661 C C . PHE A 1 198 ? -3.092 6.003 21.448 1.00 84.88 198 PHE A C 1
ATOM 1663 O O . PHE A 1 198 ? -4.255 5.934 21.829 1.00 84.88 198 PHE A O 1
ATOM 1670 N N . VAL A 1 199 ? -2.157 6.678 22.121 1.00 88.75 199 VAL A N 1
ATOM 1671 C CA . VAL A 1 199 ? -2.422 7.360 23.396 1.00 88.75 199 VAL A CA 1
ATOM 1672 C C . VAL A 1 199 ? -3.466 8.469 23.224 1.00 88.75 199 VAL A C 1
ATOM 1674 O O . VAL A 1 199 ? -4.424 8.533 23.992 1.00 88.75 199 VAL A O 1
ATOM 1677 N N . ASN A 1 200 ? -3.346 9.299 22.182 1.00 87.81 200 ASN A N 1
ATOM 1678 C CA . ASN A 1 200 ? -4.289 10.397 21.930 1.00 87.81 200 ASN A CA 1
ATOM 1679 C C . ASN A 1 200 ? -5.696 9.928 21.527 1.00 87.81 200 ASN A C 1
ATOM 1681 O O . ASN A 1 200 ? -6.649 10.696 21.637 1.00 87.81 200 ASN A O 1
ATOM 1685 N N . ASN A 1 201 ? -5.837 8.691 21.042 1.00 83.94 201 ASN A N 1
ATOM 1686 C CA . ASN A 1 201 ? -7.098 8.144 20.538 1.00 83.94 201 ASN A CA 1
ATOM 1687 C C . ASN A 1 201 ? -7.556 6.904 21.307 1.00 83.94 201 ASN A C 1
ATOM 1689 O O . ASN A 1 201 ? -8.386 6.158 20.794 1.00 83.94 201 ASN A O 1
ATOM 1693 N N . ILE A 1 202 ? -7.033 6.678 22.513 1.00 87.38 202 ILE A N 1
ATOM 1694 C CA . ILE A 1 202 ? -7.139 5.402 23.231 1.00 87.38 202 ILE A CA 1
ATOM 1695 C C . ILE A 1 202 ? -8.578 4.916 23.433 1.00 87.38 202 ILE A C 1
ATOM 1697 O O . ILE A 1 202 ? -8.849 3.726 23.334 1.00 87.38 202 ILE A O 1
ATOM 1701 N N . GLU A 1 203 ? -9.513 5.847 23.616 1.00 84.31 203 GLU A N 1
ATOM 1702 C CA . GLU A 1 203 ? -10.945 5.572 23.795 1.00 84.31 203 GLU A CA 1
ATOM 1703 C C . GLU A 1 203 ? -11.661 5.185 22.488 1.00 84.31 203 GLU A C 1
ATOM 1705 O O . GLU A 1 203 ? -12.730 4.587 22.519 1.00 84.31 203 GLU A O 1
ATOM 1710 N N . ASN A 1 204 ? -11.071 5.507 21.333 1.00 81.62 204 ASN A N 1
ATOM 1711 C CA . ASN A 1 204 ? -11.619 5.233 20.002 1.00 81.62 204 ASN A CA 1
ATOM 1712 C C . ASN A 1 204 ? -10.875 4.101 19.271 1.00 81.62 204 ASN A C 1
ATOM 1714 O O . ASN A 1 204 ? -11.211 3.775 18.123 1.00 81.62 204 ASN A O 1
ATOM 1718 N N . LEU A 1 205 ? -9.855 3.508 19.903 1.00 80.12 205 LEU A N 1
ATOM 1719 C CA . LEU A 1 205 ? -9.135 2.375 19.335 1.00 80.12 205 LEU A CA 1
ATOM 1720 C C . LEU A 1 205 ? -10.072 1.179 19.233 1.00 80.12 205 LEU A C 1
ATOM 1722 O O . LEU A 1 205 ? -10.673 0.739 20.201 1.00 80.12 205 LEU A O 1
ATOM 1726 N N . SER A 1 206 ? -10.202 0.671 18.018 1.00 77.88 206 SER A N 1
ATOM 1727 C CA . SER A 1 206 ? -11.018 -0.494 17.700 1.00 77.88 206 SER A CA 1
ATOM 1728 C C . SER A 1 206 ? -10.332 -1.295 16.606 1.00 77.88 206 SER A C 1
ATOM 1730 O O . SER A 1 206 ? -9.459 -0.768 15.904 1.00 77.88 206 SER A O 1
ATOM 1732 N N . ASP A 1 207 ? -10.722 -2.562 16.461 1.00 80.44 207 ASP A N 1
ATOM 1733 C CA . ASP A 1 207 ? -10.212 -3.413 15.391 1.00 80.44 207 ASP A CA 1
ATOM 1734 C C . ASP A 1 207 ? -10.592 -2.856 14.008 1.00 80.44 207 ASP A C 1
ATOM 1736 O O . ASP A 1 207 ? -11.771 -2.688 13.672 1.00 80.44 207 ASP A O 1
ATOM 1740 N N . LYS A 1 208 ? -9.572 -2.570 13.193 1.00 80.88 208 LYS A N 1
ATOM 1741 C CA . LYS A 1 208 ? -9.699 -2.129 11.795 1.00 80.88 208 LYS A CA 1
ATOM 1742 C C . LYS A 1 208 ? -9.121 -3.136 10.803 1.00 80.88 208 LYS A C 1
ATOM 1744 O O . LYS A 1 208 ? -8.978 -2.805 9.628 1.00 80.88 208 LYS A O 1
ATOM 1749 N N . SER A 1 209 ? -8.871 -4.375 11.229 1.00 80.06 209 SER A N 1
ATOM 1750 C CA . SER A 1 209 ? -8.343 -5.471 10.400 1.00 80.06 209 SER A CA 1
ATOM 1751 C C . SER A 1 209 ? -9.128 -5.712 9.106 1.00 80.06 209 SER A C 1
ATOM 1753 O O . SER A 1 209 ? -8.561 -6.169 8.114 1.00 80.06 209 SER A O 1
ATOM 1755 N N . ASN A 1 210 ? -10.418 -5.363 9.093 1.00 84.94 210 ASN A N 1
ATOM 1756 C CA . ASN A 1 210 ? -11.323 -5.530 7.958 1.00 84.94 210 ASN A CA 1
ATOM 1757 C C . ASN A 1 210 ? -11.588 -4.240 7.168 1.00 84.94 210 ASN A C 1
ATOM 1759 O O . ASN A 1 210 ? -12.382 -4.264 6.234 1.00 84.94 210 ASN A O 1
ATOM 1763 N N . ILE A 1 211 ? -10.999 -3.104 7.535 1.00 86.25 211 ILE A N 1
ATOM 1764 C CA . ILE A 1 211 ? -11.177 -1.847 6.801 1.00 86.25 211 ILE A CA 1
ATOM 1765 C C . ILE A 1 211 ? -10.067 -1.714 5.762 1.00 86.25 211 ILE A C 1
ATOM 1767 O O . ILE A 1 211 ? -8.908 -1.984 6.056 1.00 86.25 211 ILE A O 1
ATOM 1771 N N . ARG A 1 212 ? -10.434 -1.333 4.540 1.00 87.12 212 ARG A N 1
ATOM 1772 C CA . ARG A 1 212 ? -9.531 -1.084 3.416 1.00 87.12 212 ARG A CA 1
ATOM 1773 C C . ARG A 1 212 ? -9.861 0.248 2.771 1.00 87.12 212 ARG A C 1
ATOM 1775 O O . ARG A 1 212 ? -11.032 0.631 2.702 1.00 87.12 212 ARG A O 1
ATOM 1782 N N . LEU A 1 213 ? -8.843 0.920 2.253 1.00 87.31 213 LEU A N 1
ATOM 1783 C CA . LEU A 1 213 ? -9.024 2.014 1.310 1.00 87.31 213 LEU A CA 1
ATOM 1784 C C . LEU A 1 213 ? -8.841 1.474 -0.101 1.00 87.31 213 LEU A C 1
ATOM 1786 O O . LEU A 1 213 ? -7.893 0.739 -0.358 1.00 87.31 213 LEU A O 1
ATOM 1790 N N . VAL A 1 214 ? -9.761 1.817 -0.995 1.00 89.81 214 VAL A N 1
ATOM 1791 C CA . VAL A 1 214 ? -9.694 1.442 -2.411 1.00 89.81 214 VAL A CA 1
ATOM 1792 C C . VAL A 1 214 ? -9.735 2.682 -3.277 1.00 89.81 214 VAL A C 1
ATOM 1794 O O . VAL A 1 214 ? -10.433 3.645 -2.942 1.00 89.81 214 VAL A O 1
ATOM 1797 N N . LEU A 1 215 ? -8.989 2.650 -4.374 1.00 88.81 215 LEU A N 1
ATOM 1798 C CA . LEU A 1 215 ? -9.040 3.650 -5.428 1.00 88.81 215 LEU A CA 1
ATOM 1799 C C . LEU A 1 215 ? -9.728 3.035 -6.657 1.00 88.81 215 LEU A C 1
ATOM 1801 O O . LEU A 1 215 ? -9.244 2.030 -7.170 1.00 88.81 215 LEU A O 1
ATOM 1805 N N . GLU A 1 216 ? -10.840 3.639 -7.091 1.00 88.62 216 GLU A N 1
ATOM 1806 C CA . GLU A 1 216 ? -11.686 3.215 -8.230 1.00 88.62 216 GLU A CA 1
ATOM 1807 C C . GLU A 1 216 ? -11.929 4.366 -9.214 1.00 88.62 216 GLU A C 1
ATOM 1809 O O . GLU A 1 216 ? -12.179 5.502 -8.744 1.00 88.62 216 GLU A O 1
#

Secondary structure (DSSP, 8-state):
---TT------HHHHHHHHHHTGGG-EEE---S---TTEEEEE--TTSSEEEEEEEETTTS-SEEEEEEEEEEEETTEEEEEEEEEEE-GGGTTTTHHHHHHHHHHHTT--EE--S-TT-HHHHHHHHHHHHH-TTS-EEEEETTT--EEE-TT--GGGT--B---HHHHHS-HHHHHHHHHHHHHTTSS-HHHHHHHHHTGGG--B-TTEEEEE-

Foldseek 3Di:
DDALDDDDDDDPVVVVVVVVVCLVQWDWDPDPDDDPPQKTKIWGDPPDQKMKIFIAGPVPSNHTQKIWIWGWDAFPNDIATETPDIDGDPVNPPVCVRVVVVVVCVRVVGKYKYPLALLDVVVVVVLVCCCVSCVVKFKWKAQRVVRDIDGPPPDDPLVAHAHADDVVLVPDDLVVNLVVLVVCVVVVVDDPVSSVVCNVCVVSHDHNSRIMMIID

Sequence (216 aa):
MPNLFSPEKFSVYTFFEEIRANENKFIKYNSQLEIPNDVSLYHTDLDEDVIYLKIAHNITGKDMHGAMKLSNTIIRNASYYIVEKIATTEKYRKGGIATLLYKFVVELGLDFMSDSIHTTFGSKDLWQKFPFYFPEKKVYILNIKTFYKRKYNTQNEFTIWGKQSDDDFDFLEKEDKIYLLEELYSSNTITKMQKDFFVNNIENLSDKSNIRLVLE

Nearest PDB structures (foldseek):
  4ua3-assembly1_A  TM=7.041E-01  e=8.964E-04  Schizosaccharomyces pombe 972h-
  4u9w-assembly4_D  TM=6.138E-01  e=1.719E-03  Homo sapiens
  4zm6-assembly1_B  TM=5.503E-01  e=1.935E-03  Rhizomucor miehei CAU432
  6rfx-assembly1_D  TM=7.128E-01  e=6.367E-02  Mycobacteroides abscessus
  8rk2-assembly1_B  TM=2.935E-01  e=6.040E-01  Homo sapiens

Mean predicted aligned error: 7.2 Å

Organism: NCBI:txid1114861

Radius of gyration: 18.61 Å; Cα contacts (8 Å, |Δi|>4): 340; chains: 1; bounding box: 41×28×55 Å

pLDDT: mean 83.0, std 13.24, range [28.19, 96.69]